Protein AF-A0A423SV17-F1 (afdb_monomer_lite)

Foldseek 3Di:
DDDDDDDDDDDDDDDDDPPPDPDPPPCPQFLPALAPPPDDDDDDDDPLAALCPVVVDDCVVVVVVVCLLFFAEKESWAQEAAQLADQQLVCLLAQLAHCVVVVPHHCWDADPVQRDIDHDPVVQVVLVPDPQKDKDALVRPDVVVVPSPDPPDDRMDIGGHPPDDDDDDPDPPHDDDDDPDDDPDDGRDDSPPSSSIHIDTDHDSFFDGNYHAYYAYSSQNNQVVCSNVSHDRDDHPHDLVRCLNGGPHSDGRDDPPPPVPPDD

pLDDT: mean 73.42, std 21.56, range [24.92, 98.12]

Structure (mmCIF, N/CA/C/O backbone):
data_AF-A0A423SV17-F1
#
_entry.id   AF-A0A423SV17-F1
#
loop_
_atom_site.group_PDB
_atom_site.id
_atom_site.type_symbol
_atom_site.label_atom_id
_atom_site.label_alt_id
_atom_site.label_comp_id
_atom_site.label_asym_id
_atom_site.label_entity_id
_atom_site.label_seq_id
_atom_site.pdbx_PDB_ins_code
_atom_site.Cartn_x
_atom_site.Cartn_y
_atom_site.Cartn_z
_atom_site.occupancy
_atom_site.B_iso_or_equiv
_atom_site.auth_seq_id
_atom_site.auth_comp_id
_atom_site.auth_asym_id
_atom_site.auth_atom_id
_atom_site.pdbx_PDB_model_num
ATOM 1 N N . MET A 1 1 ? -60.887 18.775 -64.498 1.00 35.91 1 MET A N 1
ATOM 2 C CA . MET A 1 1 ? -61.615 17.597 -63.966 1.00 35.91 1 MET A CA 1
ATOM 3 C C . MET A 1 1 ? -61.240 17.464 -62.494 1.00 35.91 1 MET A C 1
ATOM 5 O O . MET A 1 1 ? -60.061 17.379 -62.209 1.00 35.91 1 MET A O 1
ATOM 9 N N . LYS A 1 2 ? -62.112 17.915 -61.587 1.00 34.91 2 LYS A N 1
ATOM 10 C CA . LYS A 1 2 ? -63.097 17.135 -60.802 1.00 34.91 2 LYS A CA 1
ATOM 11 C C . LYS A 1 2 ? -62.485 16.323 -59.635 1.00 34.91 2 LYS A C 1
ATOM 13 O O . LYS A 1 2 ? -61.824 15.326 -59.860 1.00 34.91 2 LYS A O 1
ATOM 18 N N . HIS A 1 3 ? -62.861 16.777 -58.432 1.00 32.47 3 HIS A N 1
ATOM 19 C CA . HIS A 1 3 ? -63.142 16.065 -57.171 1.00 32.47 3 HIS A CA 1
ATOM 20 C C . HIS A 1 3 ? -62.033 15.408 -56.312 1.00 32.47 3 HIS A C 1
ATOM 22 O O . HIS A 1 3 ? -61.405 14.425 -56.679 1.00 32.47 3 HIS A O 1
ATOM 28 N N . ARG A 1 4 ? -61.923 15.943 -55.079 1.00 35.12 4 ARG A N 1
ATOM 29 C CA . ARG A 1 4 ? -61.523 15.292 -53.803 1.00 35.12 4 ARG A CA 1
ATOM 30 C C . ARG A 1 4 ? -62.667 14.339 -53.318 1.00 35.12 4 ARG A C 1
ATOM 32 O O . ARG A 1 4 ? -63.732 14.393 -53.931 1.00 35.12 4 ARG A O 1
ATOM 39 N N . PRO A 1 5 ? -62.657 13.792 -52.079 1.00 56.06 5 PRO A N 1
ATOM 40 C CA . PRO A 1 5 ? -61.810 12.770 -51.420 1.00 56.06 5 PRO A CA 1
ATOM 41 C C . PRO A 1 5 ? -62.657 11.649 -50.730 1.00 56.06 5 PRO A C 1
ATOM 43 O O . PRO A 1 5 ? -63.848 11.845 -50.537 1.00 56.06 5 PRO A O 1
ATOM 46 N N . SER A 1 6 ? -62.056 10.531 -50.280 1.00 30.62 6 SER A N 1
ATOM 47 C CA . SER A 1 6 ? -62.561 9.554 -49.256 1.00 30.62 6 SER A CA 1
ATOM 48 C C . SER A 1 6 ? -61.785 8.232 -49.428 1.00 30.62 6 SER A C 1
ATOM 50 O O . SER A 1 6 ? -61.477 7.909 -50.566 1.00 30.62 6 SER A O 1
ATOM 52 N N . ALA A 1 7 ? -61.425 7.373 -48.473 1.00 31.83 7 ALA A N 1
ATOM 53 C CA . ALA A 1 7 ? -61.672 7.153 -47.047 1.00 31.83 7 ALA A CA 1
ATOM 54 C C . ALA A 1 7 ? -60.514 6.233 -46.558 1.00 31.83 7 ALA A C 1
ATOM 56 O O . ALA A 1 7 ? -59.998 5.435 -47.334 1.00 31.83 7 ALA A O 1
ATOM 57 N N . LEU A 1 8 ? -59.930 6.451 -45.376 1.00 31.23 8 LEU A N 1
ATOM 58 C CA . LEU A 1 8 ? -60.138 5.617 -44.179 1.00 31.23 8 LEU A CA 1
ATOM 59 C C . LEU A 1 8 ? -60.158 4.093 -44.427 1.00 31.23 8 LEU A C 1
ATOM 61 O O . LEU A 1 8 ? -61.189 3.538 -44.785 1.00 31.23 8 LEU A O 1
ATOM 65 N N . LEU A 1 9 ? -59.047 3.427 -44.094 1.00 29.95 9 LEU A N 1
ATOM 66 C CA . LEU A 1 9 ? -59.060 2.129 -43.412 1.00 29.95 9 LEU A CA 1
ATOM 67 C C . LEU A 1 9 ? -57.730 1.927 -42.672 1.00 29.95 9 LEU A C 1
ATOM 69 O O . LEU A 1 9 ? -56.694 1.610 -43.249 1.00 29.95 9 LEU A O 1
ATOM 73 N N . ALA A 1 10 ? -57.788 2.188 -41.369 1.00 27.98 10 ALA A N 1
ATOM 74 C CA . ALA A 1 10 ? -56.854 1.685 -40.378 1.00 27.98 10 ALA A CA 1
ATOM 75 C C . ALA A 1 10 ? -57.360 0.322 -39.877 1.00 27.98 10 ALA A C 1
ATOM 77 O O . ALA A 1 10 ? -58.572 0.161 -39.744 1.00 27.98 10 ALA A O 1
ATOM 78 N N . LEU A 1 11 ? -56.423 -0.595 -39.594 1.00 28.36 11 LEU A N 1
ATOM 79 C CA . LEU A 1 11 ? -56.417 -1.719 -38.626 1.00 28.36 11 LEU A CA 1
ATOM 80 C C . LEU A 1 11 ? -55.569 -2.867 -39.219 1.00 28.36 11 LEU A C 1
ATOM 82 O O . LEU A 1 11 ? -55.919 -3.415 -40.254 1.00 28.36 11 LEU A O 1
ATOM 86 N N . VAL A 1 12 ? -54.324 -3.066 -38.769 1.00 27.94 12 VAL A N 1
ATOM 87 C CA . VAL A 1 12 ? -53.849 -3.814 -37.574 1.00 27.94 12 VAL A CA 1
ATOM 88 C C . VAL A 1 12 ? -53.444 -5.254 -37.917 1.00 27.94 12 VAL A C 1
ATOM 90 O O . VAL A 1 12 ? -54.297 -6.075 -38.222 1.00 27.94 12 VAL A O 1
ATOM 93 N N . TRP A 1 13 ? -52.140 -5.538 -37.786 1.00 24.92 13 TRP A N 1
ATOM 94 C CA . TRP A 1 13 ? -51.539 -6.698 -37.092 1.00 24.92 13 TRP A CA 1
ATOM 95 C C . TRP A 1 13 ? -50.005 -6.499 -37.074 1.00 24.92 13 TRP A C 1
ATOM 97 O O . TRP A 1 13 ? -49.379 -6.417 -38.122 1.00 24.92 13 TRP A O 1
ATOM 107 N N . ALA A 1 14 ? -49.428 -6.056 -35.951 1.00 30.05 14 ALA A N 1
ATOM 108 C CA . ALA A 1 14 ? -48.850 -6.873 -34.872 1.00 30.05 14 ALA A CA 1
ATOM 109 C C . ALA A 1 14 ? -47.428 -7.381 -35.199 1.00 30.05 14 ALA A C 1
ATOM 111 O O . ALA A 1 14 ? -47.249 -8.259 -36.034 1.00 30.05 14 ALA A O 1
ATOM 112 N N . GLY A 1 15 ? -46.417 -6.830 -34.514 1.00 27.33 15 GLY A N 1
ATOM 113 C CA . GLY A 1 15 ? -45.021 -7.247 -34.677 1.00 27.33 15 GLY A CA 1
ATOM 114 C C . GLY A 1 15 ? -44.020 -6.447 -33.842 1.00 27.33 15 GLY A C 1
ATOM 115 O O . GLY A 1 15 ? -43.229 -5.698 -34.392 1.00 27.33 15 GLY A O 1
ATOM 116 N N . MET A 1 16 ? -44.082 -6.637 -32.522 1.00 28.34 16 MET A N 1
ATOM 117 C CA . MET A 1 16 ? -43.025 -6.393 -31.524 1.00 28.34 16 MET A CA 1
ATOM 118 C C . MET A 1 16 ? -42.516 -4.962 -31.292 1.00 28.34 16 MET A C 1
ATOM 120 O O . MET A 1 16 ? -41.629 -4.427 -31.949 1.00 28.34 16 MET A O 1
ATOM 124 N N . TRP A 1 17 ? -43.038 -4.414 -30.198 1.00 29.52 17 TRP A N 1
ATOM 125 C CA . TRP A 1 17 ? -42.454 -3.342 -29.412 1.00 29.52 17 TRP A CA 1
ATOM 126 C C . TRP A 1 17 ? -41.165 -3.791 -28.717 1.00 29.52 17 TRP A C 1
ATOM 128 O O . TRP A 1 17 ? -41.124 -4.842 -28.082 1.00 29.52 17 TRP A O 1
ATOM 138 N N . GLY A 1 18 ? -40.170 -2.912 -28.742 1.00 28.16 18 GLY A N 1
ATOM 139 C CA . GLY A 1 18 ? -39.083 -2.842 -27.773 1.00 28.16 18 GLY A CA 1
ATOM 140 C C . GLY A 1 18 ? -38.941 -1.399 -27.302 1.00 28.16 18 GLY A C 1
ATOM 141 O O . GLY A 1 18 ? -37.922 -0.761 -27.535 1.00 28.16 18 GLY A O 1
ATOM 142 N N . LEU A 1 19 ? -40.010 -0.855 -26.716 1.00 33.91 19 LEU A N 1
ATOM 143 C CA . LEU A 1 19 ? -39.961 0.382 -25.944 1.00 33.91 19 LEU A CA 1
ATOM 144 C C . LEU A 1 19 ? -39.047 0.127 -24.743 1.00 33.91 19 LEU A C 1
ATOM 146 O O . LEU A 1 19 ? -39.417 -0.596 -23.818 1.00 33.91 19 LEU A O 1
ATOM 150 N N . VAL A 1 20 ? -37.847 0.704 -24.769 1.00 33.53 20 VAL A N 1
ATOM 151 C CA . VAL A 1 20 ? -36.994 0.787 -23.584 1.00 33.53 20 VAL A CA 1
ATOM 152 C C . VAL A 1 20 ? -37.658 1.788 -22.648 1.00 33.53 20 VAL A C 1
ATOM 154 O O . VAL A 1 20 ? -37.414 2.991 -22.698 1.00 33.53 20 VAL A O 1
ATOM 157 N N . PHE A 1 21 ? -38.547 1.282 -21.798 1.00 34.38 21 PHE A N 1
ATOM 158 C CA . PHE A 1 21 ? -38.818 1.936 -20.535 1.00 34.38 21 PHE A CA 1
ATOM 159 C C . PHE A 1 21 ? -37.488 1.959 -19.786 1.00 34.38 21 PHE A C 1
ATOM 161 O O . PHE A 1 21 ? -37.005 0.923 -19.332 1.00 34.38 21 PHE A O 1
ATOM 168 N N . ALA A 1 22 ? -36.889 3.140 -19.650 1.00 35.78 22 ALA A N 1
ATOM 169 C CA . ALA A 1 22 ? -35.999 3.396 -18.534 1.00 35.78 22 ALA A CA 1
ATOM 170 C C . ALA A 1 22 ? -36.869 3.333 -17.274 1.00 35.78 22 ALA A C 1
ATOM 172 O O . ALA A 1 22 ? -37.334 4.345 -16.755 1.00 35.78 22 ALA A O 1
ATOM 173 N N . THR A 1 23 ? -37.159 2.117 -16.812 1.00 30.33 23 THR A N 1
ATOM 174 C CA . THR A 1 23 ? -37.535 1.922 -15.422 1.00 30.33 23 THR A CA 1
ATOM 175 C C . THR A 1 23 ? -36.412 2.540 -14.599 1.00 30.33 23 THR A C 1
ATOM 177 O O . THR A 1 23 ? -35.242 2.317 -14.937 1.00 30.33 23 THR A O 1
ATOM 180 N N . PRO A 1 24 ? -36.708 3.280 -13.518 1.00 33.59 24 PRO A N 1
ATOM 181 C CA . PRO A 1 24 ? -35.694 3.446 -12.502 1.00 33.59 24 PRO A CA 1
ATOM 182 C C . PRO A 1 24 ? -35.285 2.021 -12.158 1.00 33.59 24 PRO A C 1
ATOM 184 O O . PRO A 1 24 ? -36.127 1.217 -11.749 1.00 33.59 24 PRO A O 1
ATOM 187 N N . VAL A 1 25 ? -34.025 1.670 -12.404 1.00 39.19 25 VAL A N 1
ATOM 188 C CA . VAL A 1 25 ? -33.460 0.521 -11.723 1.00 39.19 25 VAL A CA 1
ATOM 189 C C . VAL A 1 25 ? -33.573 0.923 -10.264 1.00 39.19 25 VAL A C 1
ATOM 191 O O . VAL A 1 25 ? -32.793 1.729 -9.757 1.00 39.19 25 VAL A O 1
ATOM 194 N N . ASN A 1 26 ? -34.626 0.438 -9.609 1.00 34.91 26 ASN A N 1
ATOM 195 C CA . ASN A 1 26 ? -34.601 0.235 -8.185 1.00 34.91 26 ASN A CA 1
ATOM 196 C C . ASN A 1 26 ? -33.360 -0.626 -7.985 1.00 34.91 26 ASN A C 1
ATOM 198 O O . ASN A 1 26 ? -33.405 -1.840 -8.167 1.00 34.91 26 ASN A O 1
ATOM 202 N N . ASN A 1 27 ? -32.236 0.021 -7.674 1.00 39.53 27 ASN A N 1
ATOM 203 C CA . ASN A 1 27 ? -31.063 -0.608 -7.095 1.00 39.53 27 ASN A CA 1
ATOM 204 C C . ASN A 1 27 ? -31.477 -1.078 -5.693 1.00 39.53 27 ASN A C 1
ATOM 206 O O . ASN A 1 27 ? -31.063 -0.537 -4.674 1.00 39.53 27 ASN A O 1
ATOM 210 N N . ALA A 1 28 ? -32.373 -2.061 -5.677 1.00 35.66 28 ALA A N 1
ATOM 211 C CA . ALA A 1 28 ? -32.710 -2.925 -4.568 1.00 35.66 28 ALA A CA 1
ATOM 212 C C . ALA A 1 28 ? -31.806 -4.172 -4.584 1.00 35.66 28 ALA A C 1
ATOM 214 O O . ALA A 1 28 ? -32.022 -5.104 -3.817 1.00 35.66 28 ALA A O 1
ATOM 215 N N . HIS A 1 29 ? -30.749 -4.176 -5.406 1.00 43.88 29 HIS A N 1
ATOM 216 C CA . HIS A 1 29 ? -29.586 -5.022 -5.182 1.00 43.88 29 HIS A CA 1
ATOM 217 C C . HIS A 1 29 ? -28.789 -4.452 -4.002 1.00 43.88 29 HIS A C 1
ATOM 219 O O . HIS A 1 29 ? -27.879 -3.645 -4.159 1.00 43.88 29 HIS A O 1
ATOM 225 N N . GLY A 1 30 ? -29.239 -4.817 -2.800 1.00 42.84 30 GLY A N 1
ATOM 226 C CA . GLY A 1 30 ? -28.387 -5.046 -1.636 1.00 42.84 30 GLY A CA 1
ATOM 227 C C . GLY A 1 30 ? -27.386 -3.956 -1.265 1.00 42.84 30 GLY A C 1
ATOM 228 O O . GLY A 1 30 ? -26.228 -4.269 -1.010 1.00 42.84 30 GLY A O 1
ATOM 229 N N . ARG A 1 31 ? -27.801 -2.690 -1.131 1.00 45.69 31 ARG A N 1
ATOM 230 C CA . ARG A 1 31 ? -27.046 -1.785 -0.252 1.00 45.69 31 ARG A CA 1
ATOM 231 C C . ARG A 1 31 ? -27.251 -2.265 1.179 1.00 45.69 31 ARG A C 1
ATOM 233 O O . ARG A 1 31 ? -28.243 -1.908 1.805 1.00 45.69 31 ARG A O 1
ATOM 240 N N . ASN A 1 32 ? -26.313 -3.052 1.688 1.00 49.81 32 ASN A N 1
ATOM 241 C CA . ASN A 1 32 ? -26.125 -3.197 3.123 1.00 49.81 32 ASN A CA 1
ATOM 242 C C . ASN A 1 32 ? -24.964 -2.271 3.510 1.00 49.81 32 ASN A C 1
ATOM 244 O O . ASN A 1 32 ? -23.808 -2.695 3.462 1.00 49.81 32 ASN A O 1
ATOM 248 N N . PRO A 1 33 ? -25.205 -0.966 3.735 1.00 55.69 33 PRO A N 1
ATOM 249 C CA . PRO A 1 33 ? -24.111 -0.055 3.997 1.00 55.69 33 PRO A CA 1
ATOM 250 C C . PRO A 1 33 ? -23.546 -0.361 5.388 1.00 55.69 33 PRO A C 1
ATOM 252 O O . PRO A 1 33 ? -24.193 -0.106 6.400 1.00 55.69 33 PRO A O 1
ATOM 255 N N . ALA A 1 34 ? -22.315 -0.874 5.436 1.00 62.12 34 ALA A N 1
ATOM 256 C CA . ALA A 1 34 ? -21.574 -1.067 6.684 1.00 62.12 34 ALA A CA 1
ATOM 257 C C . ALA A 1 34 ? -21.309 0.261 7.424 1.00 62.12 34 ALA A C 1
ATOM 259 O O . ALA A 1 34 ? -20.974 0.271 8.608 1.00 62.12 34 ALA A O 1
ATOM 260 N N . SER A 1 35 ? -21.463 1.394 6.725 1.00 63.34 35 SER A N 1
ATOM 261 C CA . SER A 1 35 ? -21.284 2.746 7.254 1.00 63.34 35 SER A CA 1
ATOM 262 C C . SER A 1 35 ? -22.527 3.621 7.023 1.00 63.34 35 SER A C 1
ATOM 264 O O . SER A 1 35 ? -23.161 3.509 5.976 1.00 63.34 35 SER A O 1
ATOM 266 N N . PRO A 1 36 ? -22.864 4.555 7.933 1.00 69.44 36 PRO A N 1
ATOM 267 C CA . PRO A 1 36 ? -23.984 5.481 7.752 1.00 69.44 36 PRO A CA 1
ATOM 268 C C . PRO A 1 36 ? -23.903 6.287 6.439 1.00 69.44 36 PRO A C 1
ATOM 270 O O . PRO A 1 36 ? -22.793 6.646 6.023 1.00 69.44 36 PRO A O 1
ATOM 273 N N . PRO A 1 37 ? -25.045 6.646 5.814 1.00 65.12 37 PRO A N 1
ATOM 274 C CA . PRO A 1 37 ? -25.073 7.494 4.623 1.00 65.12 37 PRO A CA 1
ATOM 275 C C . PRO A 1 37 ? -24.267 8.788 4.812 1.00 65.12 37 PRO A C 1
ATOM 277 O O . PRO A 1 37 ? -24.418 9.480 5.815 1.00 65.12 37 PRO A O 1
ATOM 280 N N . GLY A 1 38 ? -23.402 9.112 3.847 1.00 69.12 38 GLY A N 1
ATOM 281 C CA . GLY A 1 38 ? -22.530 10.294 3.898 1.00 69.12 38 GLY A CA 1
ATOM 282 C C . GLY A 1 38 ? -21.168 10.079 4.572 1.00 69.12 38 GLY A C 1
ATOM 283 O O . GLY A 1 38 ? -20.350 11.000 4.581 1.00 69.12 38 GLY A O 1
ATOM 284 N N . SER A 1 39 ? -20.886 8.877 5.088 1.00 78.62 39 SER A N 1
ATOM 285 C CA . SER A 1 39 ? -19.548 8.516 5.573 1.00 78.62 39 SER A CA 1
ATOM 286 C C . SER A 1 39 ? -18.524 8.564 4.433 1.00 78.62 39 SER A C 1
ATOM 288 O O . SER A 1 39 ? -18.766 8.038 3.348 1.00 78.62 39 SER A O 1
ATOM 290 N N . LYS A 1 40 ? -17.369 9.192 4.678 1.00 88.19 40 LYS A N 1
ATOM 291 C CA . LYS A 1 40 ? -16.242 9.243 3.734 1.00 88.19 40 LYS A CA 1
ATOM 292 C C . LYS A 1 40 ? -15.158 8.260 4.163 1.00 88.19 40 LYS A C 1
ATOM 294 O O . LYS A 1 40 ? -14.886 8.131 5.355 1.00 88.19 40 LYS A O 1
ATOM 299 N N . LEU A 1 41 ? -14.514 7.621 3.191 1.00 90.19 41 LEU A N 1
ATOM 300 C CA . LEU A 1 41 ? -13.334 6.793 3.413 1.00 90.19 41 LEU A CA 1
ATOM 301 C C . LEU A 1 41 ? -12.069 7.617 3.150 1.00 90.19 41 LEU A C 1
ATOM 303 O O . LEU A 1 41 ? -11.939 8.225 2.090 1.00 90.19 41 LEU A O 1
ATOM 307 N N . LEU A 1 42 ? -11.141 7.613 4.107 1.00 93.12 42 LEU A N 1
ATOM 308 C CA . LEU A 1 42 ? -9.770 8.081 3.918 1.00 93.12 42 LEU A CA 1
ATOM 309 C C . LEU A 1 42 ? -8.850 6.861 3.949 1.00 93.12 42 LEU A C 1
ATOM 311 O O . LEU A 1 42 ? -8.775 6.174 4.965 1.00 93.12 42 LEU A O 1
ATOM 315 N N . TYR A 1 43 ? -8.164 6.610 2.839 1.00 91.62 43 TYR A N 1
ATOM 316 C CA . TYR A 1 43 ? -7.181 5.543 2.712 1.00 91.62 43 TYR A CA 1
ATOM 317 C C . TYR A 1 43 ? -5.776 6.150 2.750 1.00 91.62 43 TYR A C 1
ATOM 319 O O . TYR A 1 43 ? -5.462 7.022 1.942 1.00 91.62 43 TYR A O 1
ATOM 327 N N . ILE A 1 44 ? -4.956 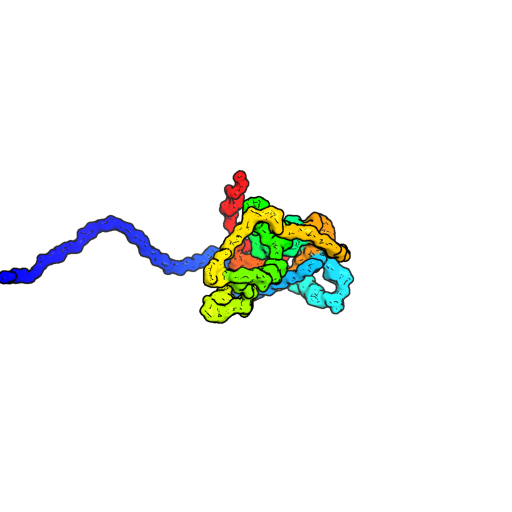5.730 3.717 1.00 92.00 44 ILE A N 1
ATOM 328 C CA . ILE A 1 44 ? -3.577 6.201 3.895 1.00 92.00 44 ILE A CA 1
ATOM 329 C C . ILE A 1 44 ? -2.652 5.010 3.674 1.00 92.00 44 ILE A C 1
ATOM 331 O O . ILE A 1 44 ? -2.724 4.029 4.410 1.00 92.00 44 ILE A O 1
ATOM 335 N N . MET A 1 45 ? -1.775 5.121 2.682 1.00 91.00 45 MET A N 1
ATOM 336 C CA . MET A 1 45 ? -0.753 4.127 2.377 1.00 91.00 45 MET A CA 1
ATOM 337 C C . MET A 1 45 ? 0.608 4.665 2.817 1.00 91.00 45 MET A C 1
ATOM 339 O O . MET A 1 45 ? 0.999 5.758 2.412 1.00 91.00 45 MET A O 1
ATOM 343 N N . LEU A 1 46 ? 1.309 3.912 3.665 1.00 92.06 46 LEU A N 1
ATOM 344 C CA . LEU A 1 46 ? 2.652 4.244 4.141 1.00 92.06 46 LEU A CA 1
ATOM 345 C C . LEU A 1 46 ? 3.631 3.224 3.559 1.00 92.06 46 LEU A C 1
ATOM 347 O O . LEU A 1 46 ? 3.641 2.072 3.991 1.00 92.06 46 LEU A O 1
ATOM 351 N N . ASP A 1 47 ? 4.408 3.634 2.558 1.00 91.06 47 ASP A N 1
ATOM 352 C CA . ASP A 1 47 ? 5.340 2.731 1.880 1.00 91.06 47 ASP A CA 1
ATOM 353 C C . ASP A 1 47 ? 6.501 2.319 2.801 1.00 91.06 47 ASP A C 1
ATOM 355 O O . ASP A 1 47 ? 7.005 3.128 3.582 1.00 91.06 47 ASP A O 1
ATOM 359 N N . GLY A 1 48 ? 6.899 1.048 2.732 1.00 89.75 48 GLY A N 1
ATOM 360 C CA . GLY A 1 48 ? 7.990 0.484 3.534 1.00 89.75 48 GLY A CA 1
ATOM 361 C C . GLY A 1 48 ? 7.758 0.451 5.054 1.00 89.75 48 GLY A C 1
ATOM 362 O O . GLY A 1 48 ? 8.710 0.254 5.809 1.00 89.75 48 GLY A O 1
ATOM 363 N N . PHE A 1 49 ? 6.526 0.649 5.538 1.00 93.88 49 PHE A N 1
ATOM 364 C CA . PHE A 1 49 ? 6.242 0.644 6.977 1.00 93.88 49 PHE A CA 1
ATOM 365 C C . PHE A 1 49 ? 6.089 -0.790 7.513 1.00 93.88 49 PHE A C 1
ATOM 367 O O . PHE A 1 49 ? 5.016 -1.397 7.420 1.00 93.88 49 PHE A O 1
ATOM 374 N N . ARG A 1 50 ? 7.166 -1.323 8.101 1.00 95.25 50 ARG A N 1
ATOM 375 C CA . ARG A 1 50 ? 7.219 -2.681 8.661 1.00 95.25 50 ARG A CA 1
ATOM 376 C C . ARG A 1 50 ? 6.272 -2.852 9.851 1.00 95.25 50 ARG A C 1
ATOM 378 O O . ARG A 1 50 ? 6.065 -1.931 10.643 1.00 95.25 50 ARG A O 1
ATOM 385 N N . TRP A 1 51 ? 5.707 -4.048 9.982 1.00 95.50 51 TRP A N 1
ATOM 386 C CA . TRP A 1 51 ? 4.650 -4.372 10.944 1.00 95.50 51 TRP A CA 1
ATOM 387 C C . TRP A 1 51 ? 4.949 -4.016 12.412 1.00 95.50 51 TRP A C 1
ATOM 389 O O . TRP A 1 51 ? 4.024 -3.638 13.131 1.00 95.50 51 TRP A O 1
ATOM 399 N N . ASP A 1 52 ? 6.205 -4.125 12.853 1.00 94.56 52 ASP A N 1
ATOM 400 C CA . ASP A 1 52 ? 6.649 -3.944 14.243 1.00 94.56 52 ASP A CA 1
ATOM 401 C C . ASP A 1 52 ? 7.136 -2.523 14.548 1.00 94.56 52 ASP A C 1
ATOM 403 O O . ASP A 1 52 ? 7.326 -2.178 15.712 1.00 94.56 52 ASP A O 1
ATOM 407 N N . TYR A 1 53 ? 7.301 -1.659 13.542 1.00 93.88 53 TYR A N 1
ATOM 408 C CA . TYR A 1 53 ? 7.769 -0.287 13.755 1.00 93.88 53 TYR A CA 1
ATOM 409 C C . TYR A 1 53 ? 6.861 0.498 14.703 1.00 93.88 53 TYR A C 1
ATOM 411 O O . TYR A 1 53 ? 7.340 1.376 15.411 1.00 93.88 53 TYR A O 1
ATOM 419 N N . VAL A 1 54 ? 5.566 0.173 14.768 1.00 91.12 54 VAL A N 1
ATOM 420 C CA . VAL A 1 54 ? 4.655 0.781 15.750 1.00 91.12 54 VAL A CA 1
ATOM 421 C C . VAL A 1 54 ? 4.992 0.350 17.180 1.00 91.12 54 VAL A C 1
ATOM 423 O O . VAL A 1 54 ? 4.901 1.165 18.092 1.00 91.12 54 VAL A O 1
ATOM 426 N N . ASP A 1 55 ? 5.400 -0.903 17.372 1.00 90.69 55 ASP A N 1
ATOM 427 C CA . ASP A 1 55 ? 5.643 -1.502 18.689 1.00 90.69 55 ASP A CA 1
ATOM 428 C C . ASP A 1 55 ? 7.049 -1.189 19.220 1.00 90.69 55 ASP A C 1
ATOM 430 O O . ASP A 1 55 ? 7.276 -1.165 20.428 1.00 90.69 55 ASP A O 1
ATOM 434 N N . LEU A 1 56 ? 7.990 -0.900 18.317 1.00 91.50 56 LEU A N 1
ATOM 435 C CA . LEU A 1 56 ? 9.349 -0.469 18.652 1.00 91.50 56 LEU A CA 1
ATOM 436 C C . LEU A 1 56 ? 9.426 0.995 19.110 1.00 91.50 56 LEU A C 1
ATOM 438 O O . LEU A 1 56 ? 10.459 1.427 19.620 1.00 91.50 56 LEU A O 1
ATOM 442 N N . GLN A 1 57 ? 8.361 1.775 18.914 1.00 89.69 57 GLN A N 1
ATOM 443 C CA . GLN A 1 57 ? 8.326 3.198 19.238 1.00 89.69 57 GLN A CA 1
ATOM 444 C C . GLN A 1 57 ? 7.434 3.462 20.449 1.00 89.69 57 GLN A C 1
ATOM 446 O O . GLN A 1 57 ? 6.392 2.840 20.642 1.00 89.69 57 GLN A O 1
ATOM 451 N N . SER A 1 58 ? 7.817 4.437 21.276 1.00 86.12 58 SER A N 1
ATOM 452 C CA . SER A 1 58 ? 6.965 4.845 22.395 1.00 86.12 58 SER A CA 1
ATOM 453 C C . SER A 1 58 ? 5.680 5.523 21.901 1.00 86.12 58 SER A C 1
ATOM 455 O O . SER A 1 58 ? 5.659 6.181 20.856 1.00 86.12 58 SER A O 1
ATOM 457 N N . ALA A 1 59 ? 4.616 5.460 22.707 1.00 84.69 59 ALA A N 1
ATOM 458 C CA . ALA A 1 59 ? 3.355 6.148 22.415 1.00 84.69 59 ALA A CA 1
ATOM 459 C C . ALA A 1 59 ? 3.516 7.675 22.253 1.00 84.69 59 ALA A C 1
ATOM 461 O O . ALA A 1 59 ? 2.703 8.311 21.585 1.00 84.69 59 ALA A O 1
ATOM 462 N N . ALA A 1 60 ? 4.568 8.262 22.835 1.00 87.69 60 ALA A N 1
ATOM 463 C CA . ALA A 1 60 ? 4.900 9.674 22.662 1.00 87.69 60 ALA A CA 1
ATOM 464 C C . ALA A 1 60 ? 5.438 9.990 21.254 1.00 87.69 60 ALA A C 1
ATOM 466 O O . ALA A 1 60 ? 5.204 11.086 20.753 1.00 87.69 60 ALA A O 1
ATOM 467 N N . VAL A 1 61 ? 6.122 9.037 20.609 1.00 91.19 61 VAL A N 1
ATOM 468 C CA . VAL A 1 61 ? 6.672 9.186 19.250 1.00 91.19 61 VAL A CA 1
ATOM 469 C C . VAL A 1 61 ? 5.588 8.956 18.196 1.00 91.19 61 VAL A C 1
ATOM 471 O O . VAL A 1 61 ? 5.498 9.713 17.233 1.00 91.19 61 VAL A O 1
ATOM 474 N N . LEU A 1 62 ? 4.726 7.951 18.397 1.00 90.38 62 LEU A N 1
ATOM 475 C CA . LEU A 1 62 ? 3.642 7.593 17.471 1.00 90.38 62 LEU A CA 1
ATOM 476 C C . LEU A 1 62 ? 2.240 7.704 18.119 1.00 90.38 62 LEU A C 1
ATOM 478 O O . LEU A 1 62 ? 1.486 6.721 18.180 1.00 90.38 62 LEU A O 1
ATOM 482 N N . PRO A 1 63 ? 1.820 8.902 18.574 1.00 89.44 63 PRO A N 1
ATOM 483 C CA . PRO A 1 63 ? 0.551 9.073 19.288 1.00 89.44 63 PRO A CA 1
ATOM 484 C C . PRO A 1 63 ? -0.674 8.785 18.406 1.00 89.44 63 PRO A C 1
ATOM 486 O O . PRO A 1 63 ? -1.703 8.313 18.895 1.00 89.44 63 PRO A O 1
ATOM 489 N N . GLY A 1 64 ? -0.566 9.010 17.090 1.00 89.69 64 GLY A N 1
ATOM 490 C CA . GLY A 1 64 ? -1.625 8.697 16.127 1.00 89.69 64 GLY A CA 1
ATOM 491 C C . GLY A 1 64 ? -1.940 7.200 16.065 1.00 89.69 64 GLY A C 1
ATOM 492 O O . GLY A 1 64 ? -3.103 6.816 16.184 1.00 89.69 64 GLY A O 1
ATOM 493 N N . PHE A 1 65 ? -0.915 6.351 15.963 1.00 91.06 65 PHE A N 1
ATOM 494 C CA . PHE A 1 65 ? -1.084 4.894 15.937 1.00 91.06 65 PHE A CA 1
ATOM 495 C C . PHE A 1 65 ? -1.658 4.359 17.249 1.00 91.06 65 PHE A C 1
ATOM 497 O O . PHE A 1 65 ? -2.566 3.531 17.225 1.00 91.06 65 PHE A O 1
ATOM 504 N N . THR A 1 66 ? -1.228 4.912 18.387 1.00 87.75 66 THR A N 1
ATOM 505 C CA . THR A 1 66 ? -1.818 4.598 19.702 1.00 87.75 66 THR A CA 1
ATOM 506 C C . THR A 1 66 ? -3.328 4.865 19.715 1.00 87.75 66 THR A C 1
ATOM 508 O O . THR A 1 66 ? -4.115 4.066 20.226 1.00 87.75 66 THR A O 1
ATOM 511 N N . LYS A 1 67 ? -3.764 5.970 19.099 1.00 88.94 67 LYS A N 1
ATOM 512 C CA . LYS A 1 67 ? -5.188 6.296 18.971 1.00 88.94 67 LYS A CA 1
ATOM 513 C C . LYS A 1 67 ? -5.929 5.322 18.051 1.00 88.94 67 LYS A C 1
ATOM 515 O O . LYS A 1 67 ? -7.037 4.915 18.391 1.00 88.94 67 LYS A O 1
ATOM 520 N N . PHE A 1 68 ? -5.338 4.929 16.920 1.00 89.50 68 PHE A N 1
ATOM 521 C CA . PHE A 1 68 ? -5.921 3.919 16.025 1.00 89.50 68 PHE A CA 1
ATOM 522 C C . PHE A 1 68 ? -6.085 2.563 16.714 1.00 89.50 68 PHE A C 1
ATOM 524 O O . PHE A 1 68 ? -7.149 1.964 16.597 1.00 89.50 68 PHE A O 1
ATOM 531 N N . LEU A 1 69 ? -5.091 2.126 17.492 1.00 86.12 69 LEU A N 1
ATOM 532 C CA . LEU A 1 69 ? -5.170 0.902 18.292 1.00 86.12 69 LEU A CA 1
ATOM 533 C C . LEU A 1 69 ? -6.330 0.940 19.286 1.00 86.12 69 LEU A C 1
ATOM 535 O O . LEU A 1 69 ? -7.083 -0.020 19.394 1.00 86.12 69 LEU A O 1
ATOM 539 N N . LYS A 1 70 ? -6.493 2.056 20.005 1.00 91.56 70 LYS A N 1
ATOM 540 C CA . LYS A 1 70 ? -7.533 2.192 21.033 1.00 91.56 70 LYS A CA 1
ATOM 541 C C . LYS A 1 70 ? -8.939 2.328 20.447 1.00 91.56 70 LYS A C 1
ATOM 543 O O . LYS A 1 70 ? -9.902 1.825 21.017 1.00 91.56 70 LYS A O 1
ATOM 548 N N . GLU A 1 71 ? -9.076 3.063 19.348 1.00 95.19 71 GLU A N 1
ATOM 549 C CA . GLU A 1 71 ? -10.376 3.478 18.807 1.00 95.19 71 GLU A CA 1
ATOM 550 C C . GLU A 1 71 ? -10.794 2.709 17.548 1.00 95.19 71 GLU A C 1
ATOM 552 O O . GLU A 1 71 ? -11.845 3.013 16.985 1.00 95.19 71 GLU A O 1
ATOM 557 N N . GLY A 1 72 ? -9.993 1.743 17.105 1.00 95.75 72 GLY A N 1
ATOM 558 C CA . GLY A 1 72 ? -10.216 0.975 15.887 1.00 95.75 72 GLY A CA 1
ATOM 559 C C . GLY A 1 72 ? -9.655 -0.441 15.978 1.00 95.75 72 GLY A C 1
ATOM 560 O O . GLY A 1 72 ? -9.588 -1.030 17.059 1.00 95.75 72 GLY A O 1
ATOM 561 N N . VAL A 1 73 ? -9.255 -0.973 14.829 1.00 96.25 73 VAL A N 1
ATOM 562 C CA . VAL A 1 73 ? -8.672 -2.303 14.673 1.00 96.25 73 VAL A CA 1
ATOM 563 C C . VAL A 1 73 ? -7.284 -2.229 14.050 1.00 96.25 73 VAL A C 1
ATOM 565 O O . VAL A 1 73 ? -6.997 -1.346 13.238 1.00 96.25 73 VAL A O 1
ATOM 568 N N . ARG A 1 74 ? -6.435 -3.192 14.406 1.00 96.44 74 ARG A N 1
ATOM 569 C CA . ARG A 1 74 ? -5.138 -3.455 13.772 1.00 96.44 74 ARG A CA 1
ATOM 570 C C . ARG A 1 74 ? -5.052 -4.933 13.413 1.00 96.44 74 ARG A C 1
ATOM 572 O O . ARG A 1 74 ? -5.399 -5.762 14.245 1.00 96.44 74 ARG A O 1
ATOM 579 N N . ALA A 1 75 ? -4.538 -5.278 12.238 1.00 97.62 75 ALA A N 1
ATOM 580 C CA . ALA A 1 75 ? -4.079 -6.649 11.997 1.00 97.62 75 ALA A CA 1
ATOM 581 C C . ALA A 1 75 ? -2.682 -6.837 12.592 1.00 97.62 75 ALA A C 1
ATOM 583 O O . ALA A 1 75 ? -1.867 -5.914 12.502 1.00 97.62 75 ALA A O 1
ATOM 584 N N . ARG A 1 76 ? -2.382 -8.012 13.172 1.00 96.88 76 ARG A N 1
ATOM 585 C CA . ARG A 1 76 ? -1.035 -8.312 13.708 1.00 96.88 76 ARG A CA 1
ATOM 586 C C . ARG A 1 76 ? 0.061 -7.926 12.709 1.00 96.88 76 ARG A C 1
ATOM 588 O O . ARG A 1 76 ? 1.023 -7.264 13.088 1.00 96.88 76 ARG A O 1
ATOM 595 N N . TRP A 1 77 ? -0.163 -8.250 11.438 1.00 97.50 77 TRP A N 1
ATOM 596 C CA . TRP A 1 77 ? 0.568 -7.733 10.288 1.00 97.50 77 TRP A CA 1
ATOM 597 C C . TRP A 1 77 ? -0.214 -7.991 8.995 1.00 97.50 77 TRP A C 1
ATOM 599 O O . TRP A 1 77 ? -1.190 -8.746 8.988 1.00 97.50 77 TRP A O 1
ATOM 609 N N . THR A 1 78 ? 0.223 -7.383 7.895 1.00 97.12 78 THR A N 1
ATOM 610 C CA . THR A 1 78 ? -0.208 -7.758 6.546 1.00 97.12 78 THR A CA 1
ATOM 611 C C . THR A 1 78 ? 0.815 -8.672 5.890 1.00 97.12 78 THR A C 1
ATOM 613 O O . THR A 1 78 ? 2.026 -8.495 6.034 1.00 97.12 78 THR A O 1
ATOM 616 N N . HIS A 1 79 ? 0.320 -9.658 5.156 1.00 96.19 79 HIS A N 1
ATOM 617 C CA . HIS A 1 79 ? 1.110 -10.534 4.314 1.00 96.19 79 HIS A CA 1
ATOM 618 C C . HIS A 1 79 ? 1.153 -9.930 2.899 1.00 96.19 79 HIS A C 1
ATOM 620 O O . HIS A 1 79 ? 0.093 -9.826 2.265 1.00 96.19 79 HIS A O 1
ATOM 626 N N . PRO A 1 80 ? 2.321 -9.463 2.414 1.00 90.50 80 PRO A N 1
ATOM 627 C CA . PRO A 1 80 ? 2.437 -8.924 1.062 1.00 90.50 80 PRO A CA 1
ATOM 628 C C . PRO A 1 80 ? 2.328 -10.051 0.030 1.00 90.50 80 PRO A C 1
ATOM 630 O O . PRO A 1 80 ? 2.404 -11.226 0.374 1.00 90.50 80 PRO A O 1
ATOM 633 N N . LEU A 1 81 ? 2.174 -9.710 -1.246 1.00 87.50 81 LEU A N 1
ATOM 634 C CA . LEU A 1 81 ? 2.413 -10.688 -2.308 1.00 87.50 81 LEU A CA 1
ATOM 635 C C . LEU A 1 81 ? 3.911 -10.810 -2.615 1.00 87.50 81 LEU A C 1
ATOM 637 O O . LEU A 1 81 ? 4.712 -9.976 -2.188 1.00 87.50 81 LEU A O 1
ATOM 641 N N . PHE A 1 82 ? 4.274 -11.832 -3.391 1.00 76.31 82 PHE A N 1
ATOM 642 C CA . PHE A 1 82 ? 5.590 -11.917 -4.014 1.00 76.31 82 PHE A CA 1
ATOM 643 C C . PHE A 1 82 ? 5.559 -11.317 -5.435 1.00 76.31 82 PHE A C 1
ATOM 645 O O . PHE A 1 82 ? 4.632 -11.614 -6.190 1.00 76.31 82 PHE A O 1
ATOM 652 N N . PRO A 1 83 ? 6.569 -10.520 -5.825 1.00 74.50 83 PRO A N 1
ATOM 653 C CA . PRO A 1 83 ? 7.603 -9.960 -4.959 1.00 74.50 83 PRO A CA 1
ATOM 654 C C . PRO A 1 83 ? 7.015 -8.865 -4.057 1.00 74.50 83 PRO A C 1
ATOM 656 O O . PRO A 1 83 ? 6.101 -8.146 -4.463 1.00 74.50 83 PRO A O 1
ATOM 659 N N . SER A 1 84 ? 7.562 -8.704 -2.849 1.00 82.25 84 SER A N 1
ATOM 660 C CA . SER A 1 84 ? 7.142 -7.678 -1.874 1.00 82.25 84 SER A CA 1
ATOM 661 C C . SER A 1 84 ? 7.628 -6.271 -2.270 1.00 82.25 84 SER A C 1
ATOM 663 O O . SER A 1 84 ? 8.311 -5.564 -1.531 1.00 82.25 84 SER A O 1
ATOM 665 N N . LEU A 1 85 ? 7.318 -5.879 -3.505 1.00 81.19 85 LEU A N 1
ATOM 666 C CA . LEU A 1 85 ? 7.675 -4.618 -4.140 1.00 81.19 85 LEU A CA 1
ATOM 667 C C . LEU A 1 85 ? 6.480 -3.664 -4.168 1.00 81.19 85 LEU A C 1
ATOM 669 O O . LEU A 1 85 ? 5.322 -4.085 -4.094 1.00 81.19 85 LEU A O 1
ATOM 673 N N . SER A 1 86 ? 6.782 -2.376 -4.301 1.00 86.50 86 SER A N 1
ATOM 674 C CA . SER A 1 86 ? 5.824 -1.276 -4.194 1.00 86.50 86 SER A CA 1
ATOM 675 C C . SER A 1 86 ? 4.685 -1.390 -5.211 1.00 86.50 86 SER A C 1
ATOM 677 O O . SER A 1 86 ? 3.544 -1.591 -4.812 1.00 86.50 86 SER A O 1
ATOM 679 N N . TYR A 1 87 ? 4.967 -1.341 -6.517 1.00 82.75 87 TYR A N 1
ATOM 680 C CA . TYR A 1 87 ? 3.926 -1.309 -7.555 1.00 82.75 87 TYR A CA 1
ATOM 681 C C . TYR A 1 87 ? 3.043 -2.562 -7.598 1.00 82.75 87 TYR A C 1
ATOM 683 O O . TYR A 1 87 ? 1.819 -2.399 -7.669 1.00 82.75 87 TYR A O 1
ATOM 691 N N . PRO A 1 88 ? 3.595 -3.789 -7.506 1.00 84.00 88 PRO A N 1
ATOM 692 C CA . PRO A 1 88 ? 2.766 -4.982 -7.371 1.00 84.00 88 PRO A CA 1
ATOM 693 C C . PRO A 1 88 ? 1.831 -4.878 -6.161 1.00 84.00 88 PRO A C 1
ATOM 695 O O . PRO A 1 88 ? 0.618 -5.006 -6.300 1.00 84.00 88 PRO A O 1
ATOM 698 N N . THR A 1 89 ? 2.370 -4.517 -4.991 1.00 91.44 89 THR A N 1
ATOM 699 C CA . THR A 1 89 ? 1.597 -4.409 -3.742 1.00 91.44 89 THR A CA 1
ATOM 700 C C . THR A 1 89 ? 0.525 -3.330 -3.793 1.00 91.44 89 THR A C 1
ATOM 702 O O . THR A 1 89 ? -0.616 -3.584 -3.410 1.00 91.44 89 THR A O 1
ATOM 705 N N . TRP A 1 90 ? 0.847 -2.137 -4.289 1.00 92.38 90 TRP A N 1
ATOM 706 C CA . TRP A 1 90 ? -0.111 -1.038 -4.415 1.00 92.38 90 TRP A CA 1
ATOM 707 C C . TRP A 1 90 ? -1.267 -1.408 -5.338 1.00 92.38 90 TRP A C 1
ATOM 709 O O . TRP A 1 90 ? -2.421 -1.112 -5.029 1.00 92.38 90 TRP A O 1
ATOM 719 N N . THR A 1 91 ? -0.968 -2.109 -6.433 1.00 88.88 91 THR A N 1
ATOM 720 C CA . THR A 1 91 ? -1.987 -2.579 -7.373 1.00 88.88 91 THR A CA 1
ATOM 721 C C . THR A 1 91 ? -2.879 -3.636 -6.722 1.00 88.88 91 THR A C 1
ATOM 723 O O . THR A 1 91 ? -4.105 -3.522 -6.791 1.00 88.88 91 THR A O 1
ATOM 726 N N . SER A 1 92 ? -2.309 -4.608 -6.003 1.00 93.50 92 SER A N 1
ATOM 727 C CA . SER A 1 92 ? -3.086 -5.611 -5.262 1.00 93.50 92 SER A CA 1
ATOM 728 C C . SER A 1 92 ? -3.983 -5.006 -4.182 1.00 93.50 92 SER A C 1
ATOM 730 O O . SER A 1 92 ? -5.119 -5.445 -4.022 1.00 93.50 92 SER A O 1
ATOM 732 N N . LEU A 1 93 ? -3.527 -3.968 -3.473 1.00 95.56 93 LEU A N 1
ATOM 733 C CA . LEU A 1 93 ? -4.312 -3.300 -2.426 1.00 95.56 93 LEU A CA 1
ATOM 734 C C . LEU A 1 93 ? -5.615 -2.684 -2.961 1.00 95.56 93 LEU A C 1
ATOM 736 O O . LEU A 1 93 ? -6.631 -2.691 -2.264 1.00 95.56 93 LEU A O 1
ATOM 740 N N . VAL A 1 94 ? -5.596 -2.158 -4.191 1.00 93.19 94 VAL A N 1
ATOM 741 C CA . VAL A 1 94 ? -6.740 -1.443 -4.789 1.00 93.19 94 VAL A CA 1
ATOM 742 C C . VAL A 1 94 ? -7.570 -2.284 -5.758 1.00 93.19 94 VAL A C 1
ATOM 744 O O . VAL A 1 94 ? -8.676 -1.876 -6.107 1.00 93.19 94 VAL A O 1
ATOM 747 N N . THR A 1 95 ? -7.067 -3.441 -6.189 1.00 91.88 95 THR A N 1
ATOM 748 C CA . THR A 1 95 ? -7.779 -4.374 -7.085 1.00 91.88 95 THR A CA 1
ATOM 749 C C . THR A 1 95 ? -8.230 -5.649 -6.382 1.00 91.88 95 THR A C 1
ATOM 751 O O . THR A 1 95 ? -9.142 -6.322 -6.851 1.00 91.88 95 THR A O 1
ATOM 754 N N . GLY A 1 96 ? -7.578 -6.004 -5.274 1.00 95.94 96 GLY A N 1
ATOM 755 C CA . GLY A 1 96 ? -7.751 -7.285 -4.601 1.00 95.94 96 GLY A CA 1
ATOM 756 C C . GLY A 1 96 ? -7.175 -8.455 -5.389 1.00 95.94 96 GLY A C 1
ATOM 757 O O . GLY A 1 96 ? -7.499 -9.597 -5.079 1.00 95.94 96 GLY A O 1
ATOM 758 N N . GLN A 1 97 ? -6.369 -8.187 -6.417 1.00 92.56 97 GLN A N 1
ATOM 759 C CA . GLN A 1 97 ? -5.813 -9.197 -7.307 1.00 92.56 97 GLN A CA 1
ATOM 760 C C . GLN A 1 97 ? -4.344 -9.491 -6.994 1.00 92.56 97 GLN A C 1
ATOM 762 O O . GLN A 1 97 ? -3.624 -8.597 -6.548 1.00 92.56 97 GLN A O 1
ATOM 767 N N . TYR A 1 98 ? -3.875 -10.714 -7.248 1.00 90.12 98 TYR A N 1
ATOM 768 C CA . TYR A 1 98 ? 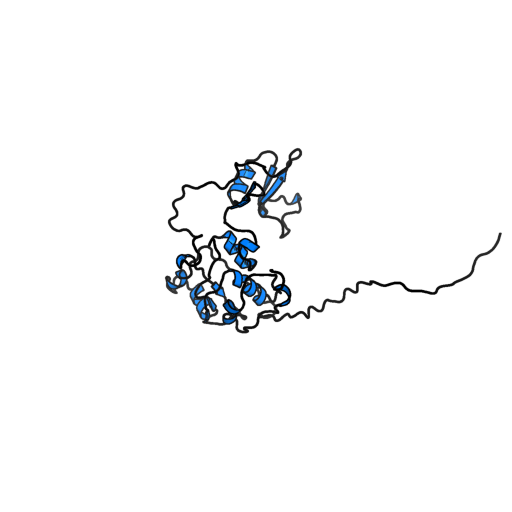-2.437 -11.010 -7.222 1.00 90.12 98 TYR A CA 1
ATOM 769 C C . TYR A 1 98 ? -1.715 -10.433 -8.449 1.00 90.12 98 TYR A C 1
ATOM 771 O O . TYR A 1 98 ? -2.343 -10.136 -9.469 1.00 90.12 98 TYR A O 1
ATOM 779 N N . ALA A 1 99 ? -0.382 -10.324 -8.372 1.00 80.62 99 ALA A N 1
ATOM 780 C CA . ALA A 1 99 ? 0.451 -9.790 -9.455 1.00 80.62 99 ALA A CA 1
ATOM 781 C C . ALA A 1 99 ? 0.243 -10.490 -10.797 1.00 80.62 99 ALA A C 1
ATOM 783 O O . ALA A 1 99 ? 0.206 -9.829 -11.832 1.00 80.62 99 ALA A O 1
ATOM 784 N N . GLU A 1 100 ? 0.059 -11.808 -10.777 1.00 76.81 100 GLU A N 1
ATOM 785 C CA . GLU A 1 100 ? -0.216 -12.597 -11.978 1.00 76.81 100 GLU A CA 1
ATOM 786 C C . GLU A 1 100 ? -1.573 -12.274 -12.620 1.00 76.81 100 GLU A C 1
ATOM 788 O O . GLU A 1 100 ? -1.729 -12.419 -13.828 1.00 76.81 100 GLU A O 1
ATOM 793 N N . ASN A 1 101 ? -2.549 -11.802 -11.838 1.00 85.44 101 ASN A N 1
ATOM 794 C CA . ASN A 1 101 ? -3.879 -11.472 -12.339 1.00 85.44 101 ASN A CA 1
ATOM 795 C C . ASN A 1 101 ? -3.934 -10.043 -12.895 1.00 85.44 101 ASN A C 1
ATOM 797 O O . ASN A 1 101 ? -4.496 -9.831 -13.967 1.00 85.44 101 ASN A O 1
ATOM 801 N N . HIS A 1 102 ? -3.323 -9.071 -12.205 1.00 81.06 102 HIS A N 1
ATOM 802 C CA . HIS A 1 102 ? -3.336 -7.667 -12.641 1.00 81.06 102 HIS A CA 1
ATOM 803 C C . HIS A 1 102 ? -2.138 -7.267 -13.522 1.00 81.06 102 HIS A C 1
ATOM 805 O O . HIS A 1 102 ? -2.091 -6.139 -14.010 1.00 81.06 102 HIS A O 1
ATOM 811 N N . GLY A 1 103 ? -1.151 -8.148 -13.708 1.00 77.19 103 GLY A N 1
ATOM 812 C CA . GLY A 1 103 ? -0.038 -7.976 -14.651 1.00 77.19 103 GLY A CA 1
ATOM 813 C C . GLY A 1 103 ? 1.085 -7.026 -14.212 1.00 77.19 103 GLY A C 1
ATOM 814 O O . GLY A 1 103 ? 2.025 -6.807 -14.971 1.00 77.19 103 GLY A O 1
ATOM 815 N N . VAL A 1 104 ? 1.038 -6.477 -12.993 1.00 77.75 104 VAL A N 1
ATOM 816 C CA . VAL A 1 104 ? 2.095 -5.597 -12.452 1.00 77.75 104 VAL A CA 1
ATOM 817 C C . VAL A 1 104 ? 2.994 -6.436 -11.552 1.00 77.75 104 VAL A C 1
ATOM 819 O O . VAL A 1 104 ? 2.738 -6.578 -10.361 1.00 77.75 104 VAL A O 1
ATOM 822 N N . VAL A 1 105 ? 4.022 -7.041 -12.144 1.00 76.88 105 VAL A N 1
ATOM 823 C CA . VAL A 1 105 ? 4.838 -8.093 -11.503 1.00 76.88 105 VAL A CA 1
ATOM 824 C C . VAL A 1 105 ? 6.151 -7.591 -10.897 1.00 76.88 105 VAL A C 1
ATOM 826 O O . VAL A 1 105 ? 6.835 -8.327 -10.191 1.00 76.88 105 VAL A O 1
ATOM 829 N N . GLY A 1 106 ? 6.500 -6.326 -11.122 1.00 68.31 106 GLY A N 1
ATOM 830 C CA . GLY A 1 106 ? 7.663 -5.688 -10.517 1.00 68.31 106 GLY A CA 1
ATOM 831 C C . GLY A 1 106 ? 7.543 -4.170 -10.529 1.00 68.31 106 GLY A C 1
ATOM 832 O O . GLY A 1 106 ? 6.684 -3.608 -11.202 1.00 68.31 106 GLY A O 1
ATOM 833 N N . ASN A 1 107 ? 8.431 -3.495 -9.797 1.00 64.31 107 ASN A N 1
ATOM 834 C CA . ASN A 1 107 ? 8.587 -2.040 -9.931 1.00 64.31 107 ASN A CA 1
ATOM 835 C C . ASN A 1 107 ? 9.134 -1.661 -11.310 1.00 64.31 107 ASN A C 1
ATOM 837 O O . ASN A 1 107 ? 8.852 -0.582 -11.821 1.00 64.31 107 ASN A O 1
ATOM 841 N N . TYR A 1 108 ? 9.896 -2.586 -11.885 1.00 61.16 108 TYR A N 1
ATOM 842 C CA . TYR A 1 108 ? 10.400 -2.521 -13.232 1.00 61.16 108 TYR A CA 1
ATOM 843 C C . TYR A 1 108 ? 10.365 -3.918 -13.824 1.00 61.16 108 TYR A C 1
ATOM 845 O O . TYR A 1 108 ? 10.774 -4.873 -13.158 1.00 61.16 108 TYR A O 1
ATOM 853 N N . PHE A 1 109 ? 9.864 -4.057 -15.042 1.00 58.75 109 PHE A N 1
ATOM 854 C CA . PHE A 1 109 ? 9.823 -5.350 -15.706 1.00 58.75 109 PHE A CA 1
ATOM 855 C C . PHE A 1 109 ? 9.802 -5.184 -17.219 1.00 58.75 109 PHE A C 1
ATOM 857 O O . PHE A 1 109 ? 9.384 -4.162 -17.761 1.00 58.75 109 PHE A O 1
ATOM 864 N N . TYR A 1 110 ? 10.317 -6.212 -17.873 1.00 54.53 110 TYR A N 1
ATOM 865 C CA . TYR A 1 110 ? 10.479 -6.307 -19.308 1.00 54.53 110 TYR A CA 1
ATOM 866 C C . TYR A 1 110 ? 9.438 -7.286 -19.832 1.00 54.53 110 TYR A C 1
ATOM 868 O O . TYR A 1 110 ? 9.434 -8.453 -19.430 1.00 54.53 110 TYR A O 1
ATOM 876 N N . ASP A 1 111 ? 8.574 -6.841 -20.733 1.00 59.94 111 ASP A N 1
ATOM 877 C CA . ASP A 1 111 ? 7.697 -7.760 -21.442 1.00 59.94 111 ASP A CA 1
ATOM 878 C C . ASP A 1 111 ? 8.448 -8.368 -22.633 1.00 59.94 111 ASP A C 1
ATOM 880 O O . ASP A 1 111 ? 8.808 -7.701 -23.606 1.00 59.94 111 ASP A O 1
ATOM 884 N N . SER A 1 112 ? 8.695 -9.677 -22.546 1.00 46.88 112 SER A N 1
ATOM 885 C CA . SER A 1 112 ? 9.439 -10.412 -23.566 1.00 46.88 112 SER A CA 1
ATOM 886 C C . SER A 1 112 ? 8.684 -10.674 -24.859 1.00 46.88 112 SER A C 1
ATOM 888 O O . SER A 1 112 ? 9.338 -10.894 -25.886 1.00 46.88 112 SER A O 1
ATOM 890 N N . ALA A 1 113 ? 7.352 -10.625 -24.823 1.00 52.09 113 ALA A N 1
ATOM 891 C CA . ALA A 1 113 ? 6.510 -10.788 -25.995 1.00 52.09 113 ALA A CA 1
ATOM 892 C C . ALA A 1 113 ? 6.437 -9.482 -26.791 1.00 52.09 113 ALA A C 1
ATOM 894 O O . ALA A 1 113 ? 6.614 -9.502 -28.008 1.00 52.09 113 ALA A O 1
ATOM 895 N N . THR A 1 114 ? 6.233 -8.355 -26.107 1.00 56.50 114 THR A N 1
ATOM 896 C CA . THR A 1 114 ? 6.072 -7.040 -26.752 1.00 56.50 114 THR A CA 1
ATOM 897 C C . THR A 1 114 ? 7.383 -6.305 -26.977 1.00 56.50 114 THR A C 1
ATOM 899 O O . THR A 1 114 ? 7.437 -5.416 -27.822 1.00 56.50 114 THR A O 1
ATOM 902 N N . LYS A 1 115 ? 8.453 -6.698 -26.278 1.00 50.31 115 LYS A N 1
ATOM 903 C CA . LYS A 1 115 ? 9.698 -5.930 -26.239 1.00 50.31 115 LYS A CA 1
ATOM 904 C C . LYS A 1 115 ? 9.436 -4.498 -25.716 1.00 50.31 115 LYS A C 1
ATOM 906 O O . LYS A 1 115 ? 9.985 -3.529 -26.240 1.00 50.31 115 LYS A O 1
ATOM 911 N N . GLU A 1 116 ? 8.636 -4.363 -24.646 1.00 52.47 116 GLU A N 1
ATOM 912 C CA . GLU A 1 116 ? 8.393 -3.080 -23.948 1.00 52.47 116 GLU A CA 1
ATOM 913 C C . GLU A 1 116 ? 8.767 -3.064 -22.452 1.00 52.47 116 GLU A C 1
ATOM 915 O O . GLU A 1 116 ? 8.579 -4.036 -21.712 1.00 52.47 116 GLU A O 1
ATOM 920 N N . GLU A 1 117 ? 9.463 -1.998 -22.037 1.00 56.22 117 GLU A N 1
ATOM 921 C CA . GLU A 1 117 ? 9.971 -1.804 -20.676 1.00 56.22 117 GLU A CA 1
ATOM 922 C C . GLU A 1 117 ? 8.970 -1.031 -19.836 1.00 56.22 117 GLU A C 1
ATOM 924 O O . GLU A 1 117 ? 8.465 0.010 -20.257 1.00 56.22 117 GLU A O 1
ATOM 929 N N . PHE A 1 118 ? 8.814 -1.454 -18.588 1.00 58.16 118 PHE A N 1
ATOM 930 C CA . PHE A 1 118 ? 8.183 -0.655 -17.555 1.00 58.16 118 PHE A CA 1
ATOM 931 C C . PHE A 1 118 ? 9.236 -0.039 -16.603 1.00 58.16 118 PHE A C 1
ATOM 933 O O . PHE A 1 118 ? 9.885 -0.765 -15.853 1.00 58.16 118 PHE A O 1
ATOM 940 N N . SER A 1 119 ? 9.392 1.299 -16.620 1.00 57.31 119 SER A N 1
ATOM 941 C CA . SER A 1 119 ? 10.165 2.117 -15.656 1.00 57.31 119 SER A CA 1
ATOM 942 C C . SER A 1 119 ? 9.528 3.504 -15.489 1.00 57.31 119 SER A C 1
ATOM 944 O O . SER A 1 119 ? 9.395 4.239 -16.464 1.00 57.31 119 SER A O 1
ATOM 946 N N . LEU A 1 120 ? 9.116 3.902 -14.276 1.00 52.34 120 LEU A N 1
ATOM 947 C CA . LEU A 1 120 ? 8.283 5.112 -14.125 1.00 52.34 120 LEU A CA 1
ATOM 948 C C . LEU A 1 120 ? 9.059 6.451 -14.196 1.00 52.34 120 LEU A C 1
ATOM 950 O O . LEU A 1 120 ? 8.506 7.452 -14.646 1.00 52.34 120 LEU A O 1
ATOM 954 N N . PHE A 1 121 ? 10.330 6.506 -13.770 1.00 54.47 121 PHE A N 1
ATOM 955 C CA . PHE A 1 121 ? 11.076 7.774 -13.624 1.00 54.47 121 PHE A CA 1
ATOM 956 C C . PHE A 1 121 ? 12.026 8.106 -14.789 1.00 54.47 121 PHE A C 1
ATOM 958 O O . PHE A 1 121 ? 12.166 9.280 -15.142 1.00 54.47 121 PHE A O 1
ATOM 965 N N . ASP A 1 122 ? 12.628 7.110 -15.440 1.00 57.31 122 ASP A N 1
ATOM 966 C CA . ASP A 1 122 ? 13.584 7.341 -16.537 1.00 57.31 122 ASP A CA 1
ATOM 967 C C . ASP A 1 122 ? 12.906 7.694 -17.865 1.00 57.31 122 ASP A C 1
ATOM 969 O O . ASP A 1 122 ? 13.504 8.335 -18.736 1.00 57.31 122 ASP A O 1
ATOM 973 N N . VAL A 1 123 ? 11.627 7.345 -17.996 1.00 60.16 123 VAL A N 1
ATOM 974 C CA . VAL A 1 123 ? 10.824 7.590 -19.194 1.00 60.16 123 VAL A CA 1
ATOM 975 C C . VAL A 1 123 ? 10.606 9.085 -19.399 1.00 60.16 123 VAL A C 1
ATOM 977 O O . VAL A 1 123 ? 10.901 9.590 -20.477 1.00 60.16 123 VAL A O 1
ATOM 980 N N . TYR A 1 124 ? 10.201 9.842 -18.373 1.00 64.56 124 TYR A N 1
ATOM 981 C CA . TYR A 1 124 ? 9.980 11.285 -18.536 1.00 64.56 124 TYR A CA 1
ATOM 982 C C . TYR A 1 124 ? 11.265 12.025 -18.944 1.00 64.56 124 TYR A C 1
ATOM 984 O O . TYR A 1 124 ? 11.268 12.791 -19.905 1.00 64.56 124 TYR A O 1
ATOM 992 N N . ALA A 1 125 ? 12.378 11.774 -18.246 1.00 65.56 125 ALA A N 1
ATOM 993 C CA . ALA A 1 125 ? 13.649 12.449 -18.513 1.00 65.56 125 ALA A CA 1
ATOM 994 C C . ALA A 1 125 ? 14.267 12.060 -19.868 1.00 65.56 125 ALA A C 1
ATOM 996 O O . ALA A 1 125 ? 14.945 12.883 -20.487 1.00 65.56 125 ALA A O 1
ATOM 997 N N . SER A 1 126 ? 14.036 10.832 -20.338 1.00 64.25 126 SER A N 1
ATOM 998 C CA . SER A 1 126 ? 14.504 10.362 -21.647 1.00 64.25 126 SER A CA 1
ATOM 999 C C . SER A 1 126 ? 13.620 10.869 -22.784 1.00 64.25 126 SER A C 1
ATOM 1001 O O . SER A 1 126 ? 14.147 11.364 -23.778 1.00 64.25 126 SER A O 1
ATOM 1003 N N . LEU A 1 127 ? 12.295 10.855 -22.610 1.00 69.31 127 LEU A N 1
ATOM 1004 C CA . LEU A 1 127 ? 11.342 11.429 -23.563 1.00 69.31 127 LEU A CA 1
ATOM 1005 C C . LEU A 1 127 ? 11.592 12.930 -23.763 1.00 69.31 127 LEU A C 1
ATOM 1007 O O . LEU A 1 127 ? 11.559 13.410 -24.890 1.00 69.31 127 LEU A O 1
ATOM 1011 N N . MET A 1 128 ? 11.913 13.669 -22.695 1.00 75.00 128 MET A N 1
ATOM 1012 C CA . MET A 1 128 ? 12.246 15.100 -22.778 1.00 75.00 128 MET A CA 1
ATOM 1013 C C . MET A 1 128 ? 13.493 15.402 -23.630 1.00 75.00 128 MET A C 1
ATOM 1015 O O . MET A 1 128 ? 13.676 16.542 -24.050 1.00 75.00 128 MET A O 1
ATOM 1019 N N . LYS A 1 129 ? 14.363 14.413 -23.880 1.00 78.56 129 LYS A N 1
ATOM 1020 C CA . LYS A 1 129 ? 15.542 14.547 -24.756 1.00 78.56 129 LYS A CA 1
ATOM 1021 C C . LYS A 1 129 ? 15.243 14.167 -26.211 1.00 78.56 129 LYS A C 1
ATOM 1023 O O . LYS A 1 129 ? 16.105 14.358 -27.069 1.00 78.56 129 LYS A O 1
ATOM 1028 N N . MET A 1 130 ? 14.068 13.601 -26.496 1.00 75.38 130 MET A N 1
ATOM 1029 C CA . MET A 1 130 ? 13.686 13.179 -27.843 1.00 75.38 130 MET A CA 1
ATOM 1030 C C . MET A 1 130 ? 13.262 14.381 -28.685 1.00 75.38 130 MET A C 1
ATOM 1032 O O . MET A 1 130 ? 12.513 15.245 -28.240 1.00 75.38 130 MET A O 1
ATOM 1036 N N . THR A 1 131 ? 13.736 14.422 -29.927 1.00 86.62 131 THR A N 1
ATOM 1037 C CA . THR A 1 131 ? 13.319 15.431 -30.908 1.00 86.62 131 THR A CA 1
ATOM 1038 C C . THR A 1 131 ? 12.073 14.949 -31.657 1.00 86.62 131 THR A C 1
ATOM 1040 O O . THR A 1 131 ? 11.863 13.746 -31.801 1.00 86.62 131 THR A O 1
ATOM 1043 N N . GLY A 1 132 ? 11.221 15.873 -32.113 1.00 83.44 132 GLY A N 1
ATOM 1044 C CA . GLY A 1 132 ? 10.006 15.541 -32.872 1.00 83.44 132 GLY A CA 1
ATOM 1045 C C . GLY A 1 132 ? 8.793 15.129 -32.026 1.00 83.44 132 GLY A C 1
ATOM 1046 O O . GLY A 1 132 ? 7.768 14.729 -32.586 1.00 83.44 132 GLY A O 1
ATOM 1047 N N . VAL A 1 133 ? 8.874 15.240 -30.696 1.00 8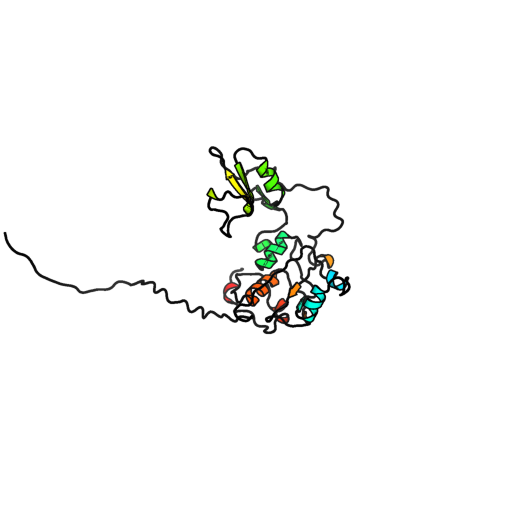5.50 133 VAL A N 1
ATOM 1048 C CA . VAL A 1 133 ? 7.762 15.008 -29.761 1.00 85.50 133 VAL A CA 1
ATOM 1049 C C . VAL A 1 133 ? 7.719 16.084 -28.675 1.00 85.50 133 VAL A C 1
ATOM 1051 O O . VAL A 1 133 ? 8.741 16.632 -28.278 1.00 85.50 133 VAL A O 1
ATOM 1054 N N . ASN A 1 134 ? 6.524 16.348 -28.155 1.00 86.31 134 ASN A N 1
ATOM 1055 C CA . ASN A 1 134 ? 6.284 17.147 -26.959 1.00 86.31 134 ASN A CA 1
ATOM 1056 C C . ASN A 1 134 ? 5.879 16.222 -25.813 1.00 86.31 134 ASN A C 1
ATOM 1058 O O . ASN A 1 134 ? 5.043 15.341 -26.005 1.00 86.31 134 ASN A O 1
ATOM 1062 N N . VAL A 1 135 ? 6.423 16.445 -24.620 1.00 86.38 135 VAL A N 1
ATOM 1063 C CA . VAL A 1 135 ? 6.202 15.588 -23.449 1.00 86.38 135 VAL A CA 1
ATOM 1064 C C . VAL A 1 135 ? 5.641 16.444 -22.325 1.00 86.38 135 VAL A C 1
ATOM 1066 O O . VAL A 1 135 ? 6.220 17.470 -21.977 1.00 86.38 135 VAL A O 1
ATOM 1069 N N . TYR A 1 136 ? 4.509 16.033 -21.761 1.00 80.75 136 TYR A N 1
ATOM 1070 C CA . TYR A 1 136 ? 3.824 16.766 -20.701 1.00 80.75 136 TYR A CA 1
ATOM 1071 C C . TYR A 1 136 ? 3.621 15.871 -19.491 1.00 80.75 136 TYR A C 1
ATOM 1073 O O . TYR A 1 136 ? 3.151 14.741 -19.632 1.00 80.75 136 TYR A O 1
ATOM 1081 N N . LYS A 1 137 ? 3.891 16.397 -18.294 1.00 78.00 137 LYS A N 1
ATOM 1082 C CA . LYS A 1 137 ? 3.246 15.866 -17.090 1.00 78.00 137 LYS A CA 1
ATOM 1083 C C . LYS A 1 137 ? 1.778 16.261 -17.110 1.00 78.00 137 LYS A C 1
ATOM 1085 O O . LYS A 1 137 ? 1.431 17.299 -17.669 1.00 78.00 137 LYS A O 1
ATOM 1090 N N . HIS A 1 138 ? 0.937 15.481 -16.446 1.00 75.50 138 HIS A N 1
ATOM 1091 C CA . HIS A 1 138 ? -0.510 15.689 -16.374 1.00 75.50 138 HIS A CA 1
ATOM 1092 C C . HIS A 1 138 ? -0.911 17.157 -16.139 1.00 75.50 138 HIS A C 1
ATOM 1094 O O . HIS A 1 138 ? -1.722 17.716 -16.876 1.00 75.50 138 HIS A O 1
ATOM 1100 N N . ASN A 1 139 ? -0.289 17.814 -15.157 1.00 81.12 139 ASN A N 1
ATOM 1101 C CA . ASN A 1 139 ? -0.603 19.201 -14.801 1.00 81.12 139 ASN A CA 1
ATOM 1102 C C . ASN A 1 139 ? -0.079 20.239 -15.810 1.00 81.12 139 ASN A C 1
ATOM 1104 O O . ASN A 1 139 ? -0.613 21.346 -15.878 1.00 81.12 139 ASN A O 1
ATOM 1108 N N . ASP A 1 140 ? 0.915 19.868 -16.615 1.00 83.19 140 ASP A N 1
ATOM 1109 C CA . ASP A 1 140 ? 1.608 20.744 -17.563 1.00 83.19 140 ASP A CA 1
ATOM 1110 C C . ASP A 1 140 ? 1.010 20.661 -18.980 1.00 83.19 140 ASP A C 1
ATOM 1112 O O . ASP A 1 140 ? 1.446 21.369 -19.890 1.00 83.19 140 ASP A O 1
ATOM 1116 N N . ILE A 1 141 ? -0.008 19.815 -19.185 1.00 83.69 141 ILE A N 1
ATOM 1117 C CA . ILE A 1 141 ? -0.722 19.705 -20.459 1.00 83.69 141 ILE A CA 1
ATOM 1118 C C . ILE A 1 141 ? -1.378 21.063 -20.787 1.00 83.69 141 ILE A C 1
ATOM 1120 O O . ILE A 1 141 ? -2.160 21.591 -19.984 1.00 83.69 141 ILE A O 1
ATOM 1124 N N . PRO A 1 142 ? -1.119 21.639 -21.977 1.00 88.19 142 PRO A N 1
ATOM 1125 C CA . PRO A 1 142 ? -1.671 22.932 -22.361 1.00 88.19 142 PRO A CA 1
ATOM 1126 C C . PRO A 1 142 ? -3.203 22.980 -22.316 1.00 88.19 142 PRO A C 1
ATOM 1128 O O . PRO A 1 142 ? -3.880 22.129 -22.893 1.00 88.19 142 PRO A O 1
ATOM 1131 N N . GLU A 1 143 ? -3.755 24.040 -21.714 1.00 86.06 143 GLU A N 1
ATOM 1132 C CA . GLU A 1 143 ? -5.210 24.228 -21.560 1.00 86.06 143 GLU A CA 1
ATOM 1133 C C . GLU A 1 143 ? -5.954 24.199 -22.901 1.00 86.06 143 GLU A C 1
ATOM 1135 O O . GLU A 1 143 ? -7.062 23.680 -22.988 1.00 86.06 143 GLU A O 1
ATOM 1140 N N . LYS A 1 144 ? -5.305 24.680 -23.972 1.00 84.81 144 LYS A N 1
ATOM 1141 C CA . LYS A 1 144 ? -5.843 24.690 -25.343 1.00 84.81 144 LYS A CA 1
ATOM 1142 C C . LYS A 1 144 ? -6.250 23.309 -25.869 1.00 84.81 144 LYS A C 1
ATOM 1144 O O . LYS A 1 144 ? -7.005 23.234 -26.830 1.00 84.81 144 LYS A O 1
ATOM 1149 N N . TYR A 1 145 ? -5.723 22.226 -25.292 1.00 71.69 145 TYR A N 1
ATOM 1150 C CA . TYR A 1 145 ? -6.094 20.865 -25.680 1.00 71.69 145 TYR A CA 1
ATOM 1151 C C . TYR A 1 145 ? -7.375 20.384 -24.992 1.00 71.69 145 TYR A C 1
ATOM 1153 O O . TYR A 1 145 ? -7.898 19.347 -25.384 1.00 71.69 145 TYR A O 1
ATOM 1161 N N . HIS A 1 146 ? -7.873 21.103 -23.974 1.00 81.50 146 HIS A N 1
ATOM 1162 C CA . HIS A 1 146 ? -9.055 20.737 -23.182 1.00 81.50 146 HIS A CA 1
ATOM 1163 C C . HIS A 1 146 ? -9.032 19.275 -22.699 1.00 81.50 146 HIS A C 1
ATOM 1165 O O . HIS A 1 146 ? -10.063 18.612 -22.610 1.00 81.50 146 HIS A O 1
ATOM 1171 N N . PHE A 1 147 ? -7.830 18.770 -22.407 1.00 68.00 147 PHE A N 1
ATOM 1172 C CA . PHE A 1 147 ? -7.579 17.344 -22.218 1.00 68.00 147 PHE A CA 1
ATOM 1173 C C . PHE A 1 147 ? -7.393 16.984 -20.739 1.00 68.00 147 PHE A C 1
ATOM 1175 O O . PHE A 1 147 ? -8.056 16.081 -20.244 1.00 68.00 147 PHE A O 1
ATOM 1182 N N . LYS A 1 148 ? -6.572 17.743 -19.998 1.00 77.00 148 LYS A N 1
ATO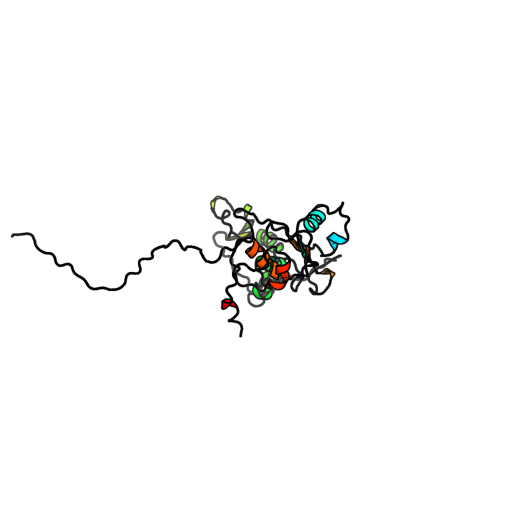M 1183 C CA . LYS A 1 148 ? -6.062 17.371 -18.661 1.00 77.00 148 LYS A CA 1
ATOM 1184 C C . LYS A 1 148 ? -7.097 17.180 -17.548 1.00 77.00 148 LYS A C 1
ATOM 1186 O O . LYS A 1 148 ? -6.823 16.489 -16.584 1.00 77.00 148 LYS A O 1
ATOM 1191 N N . ASN A 1 149 ? -8.289 17.767 -17.660 1.00 77.00 149 ASN A N 1
ATOM 1192 C CA . ASN A 1 149 ? -9.270 17.785 -16.562 1.00 77.00 149 ASN A CA 1
ATOM 1193 C C . ASN A 1 149 ? -10.106 16.491 -16.452 1.00 77.00 149 ASN A C 1
ATOM 1195 O O . ASN A 1 149 ? -11.036 16.421 -15.647 1.00 77.00 149 ASN A O 1
ATOM 1199 N N . ASN A 1 150 ? -9.819 15.470 -17.265 1.00 71.19 150 ASN A N 1
ATOM 1200 C CA . ASN A 1 150 ? -10.486 14.175 -17.199 1.00 71.19 150 ASN A CA 1
ATOM 1201 C C . ASN A 1 150 ? -9.665 13.189 -16.351 1.00 71.19 150 ASN A C 1
ATOM 1203 O O . ASN A 1 150 ? -8.477 12.992 -16.589 1.00 71.19 150 ASN A O 1
ATOM 1207 N N . LYS A 1 151 ? -10.320 12.515 -15.397 1.00 68.75 151 LYS A N 1
ATOM 1208 C CA . LYS A 1 151 ? -9.701 11.548 -14.470 1.00 68.75 151 LYS A CA 1
ATOM 1209 C C . LYS A 1 151 ? -9.000 10.353 -15.136 1.00 68.75 151 LYS A C 1
ATOM 1211 O O . LYS A 1 151 ? -8.299 9.624 -14.449 1.00 68.75 151 LYS A O 1
ATOM 1216 N N . TYR A 1 152 ? -9.225 10.124 -16.431 1.00 61.88 152 TYR A N 1
ATOM 1217 C CA . TYR A 1 152 ? -8.581 9.055 -17.201 1.00 61.88 152 TYR A CA 1
ATOM 1218 C C . TYR A 1 152 ? -7.313 9.507 -17.943 1.00 61.88 152 TYR A C 1
ATOM 1220 O O . TYR A 1 152 ? -6.700 8.704 -18.639 1.00 61.88 152 TYR A O 1
ATOM 1228 N N . VAL A 1 153 ? -6.910 10.776 -17.830 1.00 47.38 153 VAL A N 1
ATOM 1229 C CA . VAL A 1 153 ? -5.662 11.254 -18.438 1.00 47.38 153 VAL A CA 1
ATOM 1230 C C . VAL A 1 153 ? -4.466 10.747 -17.641 1.00 47.38 153 VAL A C 1
ATOM 1232 O O . VAL A 1 153 ? -4.340 11.018 -16.448 1.00 47.38 153 VAL A O 1
ATOM 1235 N N . HIS A 1 154 ? -3.575 10.035 -18.328 1.00 58.50 154 HIS A N 1
ATOM 1236 C CA . HIS A 1 154 ? -2.354 9.472 -17.757 1.00 58.50 154 HIS A CA 1
ATOM 1237 C C . HIS A 1 154 ? -1.370 10.550 -17.264 1.00 58.50 154 HIS A C 1
ATOM 1239 O O . HIS A 1 154 ? -1.442 11.717 -17.652 1.00 58.50 154 HIS A O 1
ATOM 1245 N N . GLU A 1 155 ? -0.438 10.155 -16.392 1.00 62.59 155 GLU A N 1
ATOM 1246 C CA . GLU A 1 155 ? 0.502 11.071 -15.729 1.00 62.59 155 GLU A CA 1
ATOM 1247 C C . GLU A 1 155 ? 1.517 11.723 -16.676 1.00 62.59 155 GLU A C 1
ATOM 1249 O O . GLU A 1 155 ? 1.958 12.847 -16.425 1.00 62.59 155 GLU A O 1
ATOM 1254 N N . ILE A 1 156 ? 1.867 11.033 -17.765 1.00 72.50 156 ILE A N 1
ATOM 1255 C CA . ILE A 1 156 ? 2.734 11.526 -18.835 1.00 72.50 156 ILE A CA 1
ATOM 1256 C C . ILE A 1 156 ? 1.982 11.382 -20.156 1.00 72.50 156 ILE A C 1
ATOM 1258 O O . ILE A 1 156 ? 1.467 10.312 -20.475 1.00 72.50 156 ILE A O 1
ATOM 1262 N N . VAL A 1 157 ? 1.942 12.458 -20.938 1.00 73.88 157 VAL A N 1
ATOM 1263 C CA . VAL A 1 157 ? 1.344 12.482 -22.276 1.00 73.88 157 VAL A CA 1
ATOM 1264 C C . VAL A 1 157 ? 2.408 12.918 -23.275 1.00 73.88 157 VAL A C 1
ATOM 1266 O O . VAL A 1 157 ? 3.015 13.978 -23.115 1.00 73.88 157 VAL A O 1
ATOM 1269 N N . VAL A 1 158 ? 2.613 12.113 -24.319 1.00 79.62 158 VAL A N 1
ATOM 1270 C CA . VAL A 1 158 ? 3.521 12.420 -25.432 1.00 79.62 158 VAL A CA 1
ATOM 1271 C C . VAL A 1 158 ? 2.694 12.773 -26.663 1.00 79.62 158 VAL A C 1
ATOM 1273 O O . VAL A 1 158 ? 1.801 12.027 -27.053 1.00 79.62 158 VAL A O 1
ATOM 1276 N N . SER A 1 159 ? 2.989 13.912 -27.281 1.00 83.56 159 SER A N 1
ATOM 1277 C CA . SER A 1 159 ? 2.345 14.383 -28.507 1.00 83.56 159 SER A CA 1
ATOM 1278 C C . SER A 1 159 ? 3.378 14.505 -29.621 1.00 83.56 159 SER A C 1
ATOM 1280 O O . SER A 1 159 ? 4.372 15.213 -29.465 1.00 83.56 159 SER A O 1
ATOM 1282 N N . ALA A 1 160 ? 3.164 13.824 -30.744 1.00 75.38 160 ALA A N 1
ATOM 1283 C CA . ALA A 1 160 ? 4.067 13.901 -31.888 1.00 75.38 160 ALA A CA 1
ATOM 1284 C C . ALA A 1 160 ? 3.982 15.270 -32.579 1.00 75.38 160 ALA A C 1
ATOM 1286 O O . ALA A 1 160 ? 2.896 15.810 -32.801 1.00 75.38 160 ALA A O 1
ATOM 1287 N N . GLU A 1 161 ? 5.128 15.827 -32.960 1.00 79.25 161 GLU A N 1
ATOM 1288 C CA . GLU A 1 161 ? 5.165 17.000 -33.828 1.00 79.25 161 GLU A CA 1
ATOM 1289 C C . GLU A 1 161 ? 4.780 16.629 -35.264 1.00 79.25 161 GLU A C 1
ATOM 1291 O O . GLU A 1 161 ? 4.973 15.498 -35.714 1.00 79.25 161 GLU A O 1
ATOM 1296 N N . LYS A 1 162 ? 4.256 17.601 -36.019 1.00 73.06 162 LYS A N 1
ATOM 1297 C CA . LYS A 1 162 ? 3.828 17.398 -37.409 1.00 73.06 162 LYS A CA 1
ATOM 1298 C C . LYS A 1 162 ? 4.966 16.797 -38.249 1.00 73.06 162 LYS A C 1
ATOM 1300 O O . LYS A 1 162 ? 6.021 17.406 -38.376 1.00 73.06 162 LYS A O 1
ATOM 1305 N N . GLY A 1 163 ? 4.701 15.647 -38.871 1.00 69.06 163 GLY A N 1
ATOM 1306 C CA . GLY A 1 163 ? 5.679 14.896 -39.670 1.00 69.06 163 GLY A CA 1
ATOM 1307 C C . GLY A 1 163 ? 6.338 13.726 -38.930 1.00 69.06 163 GLY A C 1
ATOM 1308 O O . GLY A 1 163 ? 7.043 12.954 -39.570 1.00 69.06 163 GLY A O 1
ATOM 1309 N N . ASN A 1 164 ? 6.071 13.559 -37.630 1.00 69.06 164 ASN A N 1
ATOM 1310 C CA . ASN A 1 164 ? 6.557 12.450 -36.809 1.00 69.06 164 ASN A CA 1
ATOM 1311 C C . ASN A 1 164 ? 5.406 11.535 -36.366 1.00 69.06 164 ASN A C 1
ATOM 1313 O O . ASN A 1 164 ? 4.259 11.965 -36.243 1.00 69.06 164 ASN A O 1
ATOM 1317 N N . PHE A 1 165 ? 5.737 10.277 -36.075 1.00 65.38 165 PHE A N 1
ATOM 1318 C CA . PHE A 1 165 ? 4.838 9.294 -35.473 1.00 65.38 165 PHE A CA 1
ATOM 1319 C C . PHE A 1 165 ? 5.566 8.597 -34.321 1.00 65.38 165 PHE A C 1
ATOM 1321 O O . PHE A 1 165 ? 6.751 8.289 -34.440 1.00 65.38 165 PHE A O 1
ATOM 1328 N N . VAL A 1 166 ? 4.865 8.342 -33.214 1.00 66.81 166 VAL A N 1
ATOM 1329 C CA . VAL A 1 166 ? 5.385 7.537 -32.097 1.00 66.81 166 VAL A CA 1
ATOM 1330 C C . VAL A 1 166 ? 4.954 6.092 -32.323 1.00 66.81 166 VAL A C 1
ATOM 1332 O O . VAL A 1 166 ? 3.764 5.819 -32.462 1.00 66.81 166 VAL A O 1
ATOM 1335 N N . MET A 1 167 ? 5.919 5.178 -32.392 1.00 62.25 167 MET A N 1
ATOM 1336 C CA . MET A 1 167 ? 5.702 3.742 -32.592 1.00 62.25 167 MET A CA 1
ATOM 1337 C C . MET A 1 167 ? 6.592 2.954 -31.623 1.00 62.25 167 MET A C 1
ATOM 1339 O O . MET A 1 167 ? 7.671 3.426 -31.267 1.00 62.25 167 MET A O 1
ATOM 1343 N N . ALA A 1 168 ? 6.161 1.761 -31.210 1.00 53.31 168 ALA A N 1
ATOM 1344 C CA . ALA A 1 168 ? 6.937 0.885 -30.329 1.00 53.31 168 ALA A CA 1
ATOM 1345 C C . ALA A 1 168 ? 8.250 0.396 -30.989 1.00 53.31 168 ALA A C 1
ATOM 1347 O O . ALA A 1 168 ? 8.294 0.107 -32.192 1.00 53.31 168 ALA A O 1
ATOM 1348 N N . SER A 1 169 ? 9.333 0.304 -30.201 1.00 60.25 169 SER A N 1
ATOM 1349 C CA . SER A 1 169 ? 10.666 -0.127 -30.660 1.00 60.25 169 SER A CA 1
ATOM 1350 C C . SER A 1 169 ? 10.778 -1.653 -30.677 1.00 60.25 169 SER A C 1
ATOM 1352 O O . SER A 1 169 ? 10.653 -2.293 -29.645 1.00 60.25 169 SER A O 1
ATOM 1354 N N . HIS A 1 170 ? 11.123 -2.238 -31.825 1.00 56.31 170 HIS A N 1
ATOM 1355 C CA . HIS A 1 170 ? 11.245 -3.692 -31.992 1.00 56.31 170 HIS A CA 1
ATOM 1356 C C . HIS A 1 170 ? 12.693 -4.213 -31.752 1.00 56.31 170 HIS A C 1
ATOM 1358 O O . HIS A 1 170 ? 13.177 -5.012 -32.550 1.00 56.31 170 HIS A O 1
ATOM 1364 N N . SER A 1 171 ? 13.423 -3.750 -30.712 1.00 57.94 171 SER A N 1
ATOM 1365 C CA . SER A 1 171 ? 14.859 -4.087 -30.488 1.00 57.94 171 SER A CA 1
ATOM 1366 C C . SER A 1 171 ? 15.220 -4.640 -29.099 1.00 57.94 171 SER A C 1
ATOM 1368 O O . SER A 1 171 ? 14.582 -4.340 -28.097 1.00 57.94 171 SER A O 1
ATOM 1370 N N . ASP A 1 172 ? 16.323 -5.386 -29.045 1.00 51.47 172 ASP A N 1
ATOM 1371 C CA . ASP A 1 172 ? 16.936 -6.076 -27.899 1.00 51.47 172 ASP A CA 1
ATOM 1372 C C . ASP A 1 172 ? 17.715 -5.162 -26.907 1.00 51.47 172 ASP A C 1
ATOM 1374 O O . ASP A 1 172 ? 18.379 -5.656 -26.000 1.00 51.47 172 ASP A O 1
ATOM 1378 N N . LYS A 1 173 ? 17.608 -3.823 -27.021 1.00 50.53 173 LYS A N 1
ATOM 1379 C CA . LYS A 1 173 ? 18.268 -2.789 -26.169 1.00 50.53 173 LYS A CA 1
ATOM 1380 C C . LYS A 1 173 ? 17.368 -2.140 -25.107 1.00 50.53 173 LYS A C 1
ATOM 1382 O O . LYS A 1 173 ? 17.656 -1.059 -24.598 1.00 50.53 173 LYS A O 1
ATOM 1387 N N . GLN A 1 174 ? 16.244 -2.759 -24.831 1.00 47.97 174 GLN A N 1
ATOM 1388 C CA . GLN A 1 174 ? 15.239 -2.265 -23.907 1.00 47.97 174 GLN A CA 1
ATOM 1389 C C . GLN A 1 174 ? 15.622 -2.615 -22.456 1.00 47.97 174 GLN A C 1
ATOM 1391 O O . GLN A 1 174 ? 16.205 -3.666 -22.191 1.00 47.97 174 GLN A O 1
ATOM 1396 N N . LEU A 1 175 ? 15.345 -1.694 -21.538 1.00 48.19 175 LEU A N 1
ATOM 1397 C CA . LEU A 1 175 ? 15.781 -1.692 -20.145 1.00 48.19 175 LEU A CA 1
ATOM 1398 C C . LEU A 1 175 ? 14.646 -2.259 -19.234 1.00 48.19 175 LEU A C 1
ATOM 1400 O O . LEU A 1 175 ? 13.625 -2.710 -19.763 1.00 48.19 175 LEU A O 1
ATOM 1404 N N . PRO A 1 176 ? 14.816 -2.334 -17.894 1.00 51.81 176 PRO A N 1
ATOM 1405 C CA . PRO A 1 176 ? 15.997 -1.913 -17.153 1.00 51.81 176 PRO A CA 1
ATOM 1406 C C . PRO A 1 176 ? 17.117 -2.939 -17.225 1.00 51.81 176 PRO A C 1
ATOM 1408 O O . PRO A 1 176 ? 16.899 -4.144 -17.319 1.00 51.81 176 PRO A O 1
ATOM 1411 N N . ALA A 1 177 ? 18.339 -2.422 -17.097 1.00 56.16 177 ALA A N 1
ATOM 1412 C CA . ALA A 1 177 ? 19.593 -3.133 -16.879 1.00 56.16 177 ALA A CA 1
ATOM 1413 C C . ALA A 1 177 ? 20.145 -2.753 -15.490 1.00 56.16 177 ALA A C 1
ATOM 1415 O O . ALA A 1 177 ? 19.781 -1.723 -14.928 1.00 56.16 177 ALA A O 1
ATOM 1416 N N . ARG A 1 178 ? 21.000 -3.625 -14.932 1.00 47.12 178 ARG A N 1
ATOM 1417 C CA . ARG A 1 178 ? 21.475 -3.669 -13.525 1.00 47.12 178 ARG A CA 1
ATOM 1418 C C . ARG A 1 178 ? 22.080 -2.355 -12.978 1.00 47.12 178 ARG A C 1
ATOM 1420 O O . ARG A 1 178 ? 22.775 -1.656 -13.703 1.00 47.12 178 ARG A O 1
ATOM 1427 N N . SER A 1 179 ? 21.888 -2.096 -11.672 1.00 55.38 179 SER A N 1
ATOM 1428 C CA . SER A 1 179 ? 22.373 -0.905 -10.928 1.00 55.38 179 SER A CA 1
ATOM 1429 C C . SER A 1 179 ? 23.459 -1.228 -9.871 1.00 55.38 179 SER A C 1
ATOM 1431 O O . SER A 1 179 ? 23.385 -2.293 -9.257 1.00 55.38 179 SER A O 1
ATOM 1433 N N . ASP A 1 180 ? 24.375 -0.275 -9.600 1.00 52.28 180 ASP A N 1
ATOM 1434 C CA . ASP A 1 180 ? 25.499 -0.342 -8.625 1.00 52.28 180 ASP A CA 1
ATOM 1435 C C . ASP A 1 180 ? 25.179 0.236 -7.216 1.00 52.28 180 ASP A C 1
ATOM 1437 O O . ASP A 1 180 ? 26.077 0.517 -6.419 1.00 52.28 180 ASP A O 1
ATOM 1441 N N . PHE A 1 181 ? 23.906 0.466 -6.882 1.00 55.91 181 PHE A N 1
ATOM 1442 C CA . PHE A 1 181 ? 23.507 1.018 -5.578 1.00 55.91 181 PHE A CA 1
ATOM 1443 C C . PHE A 1 181 ? 23.738 0.028 -4.418 1.00 55.91 181 PHE A C 1
ATOM 1445 O O . PHE A 1 181 ? 23.299 -1.121 -4.476 1.00 55.91 181 PHE A O 1
ATOM 1452 N N . VAL A 1 182 ? 24.346 0.488 -3.314 1.00 53.59 182 VAL A N 1
ATOM 1453 C CA . VAL A 1 182 ? 24.397 -0.274 -2.051 1.00 53.59 182 VAL A CA 1
ATOM 1454 C C . VAL A 1 182 ? 23.163 0.063 -1.217 1.00 53.59 182 VAL A C 1
ATOM 1456 O O . VAL A 1 182 ? 23.029 1.170 -0.696 1.00 53.59 182 VAL A O 1
ATOM 1459 N N . TYR A 1 183 ? 22.258 -0.901 -1.082 1.00 60.12 183 TYR A N 1
ATOM 1460 C CA . TYR A 1 183 ? 21.060 -0.779 -0.256 1.00 60.12 183 TYR A CA 1
ATOM 1461 C C . TYR A 1 183 ? 21.359 -1.203 1.192 1.00 60.12 183 TYR A C 1
ATOM 1463 O O . TYR A 1 183 ? 21.746 -2.343 1.433 1.00 60.12 183 TYR A O 1
ATOM 1471 N N . TYR A 1 184 ? 21.148 -0.307 2.167 1.00 68.81 184 TYR A N 1
ATOM 1472 C CA . TYR A 1 184 ? 21.220 -0.636 3.608 1.00 68.81 184 TYR A CA 1
ATOM 1473 C C . TYR A 1 184 ? 19.981 -1.383 4.119 1.00 68.81 184 TYR A C 1
ATOM 1475 O O . TYR A 1 184 ? 20.002 -1.997 5.181 1.00 68.81 184 TYR A O 1
ATOM 1483 N N . GLY A 1 185 ? 18.903 -1.320 3.347 1.00 71.31 185 GLY A N 1
ATOM 1484 C CA . GLY A 1 185 ? 17.677 -2.072 3.523 1.00 71.31 185 GLY A CA 1
ATOM 1485 C C . GLY A 1 185 ? 17.000 -2.170 2.164 1.00 71.31 185 GLY A C 1
ATOM 1486 O O . GLY A 1 185 ? 17.068 -1.237 1.363 1.00 71.31 185 GLY A O 1
ATOM 1487 N N . ALA A 1 186 ? 16.394 -3.315 1.892 1.00 72.06 186 ALA A N 1
ATOM 1488 C CA . ALA A 1 186 ? 15.651 -3.562 0.669 1.00 72.06 186 ALA A CA 1
ATOM 1489 C C . ALA A 1 186 ? 14.386 -4.352 1.003 1.00 72.06 186 ALA A C 1
ATOM 1491 O O . ALA A 1 186 ? 14.256 -4.921 2.087 1.00 72.06 186 ALA A O 1
ATOM 1492 N N . HIS A 1 187 ? 13.465 -4.383 0.055 1.00 81.88 187 HIS A N 1
ATOM 1493 C CA . HIS A 1 187 ? 12.270 -5.212 0.082 1.00 81.88 187 HIS A CA 1
ATOM 1494 C C . HIS A 1 187 ? 12.114 -5.878 -1.293 1.00 81.88 187 HIS A C 1
ATOM 1496 O O . HIS A 1 187 ? 12.925 -5.647 -2.192 1.00 81.88 187 HIS A O 1
ATOM 1502 N N . GLY A 1 188 ? 11.113 -6.738 -1.460 1.00 71.31 188 GLY A N 1
ATOM 1503 C CA . GLY A 1 188 ? 10.994 -7.620 -2.626 1.00 71.31 188 GLY A CA 1
ATOM 1504 C C . GLY A 1 188 ? 11.382 -9.070 -2.337 1.00 71.31 188 GLY A C 1
ATOM 1505 O O . GLY A 1 188 ? 11.281 -9.910 -3.226 1.00 71.31 188 GLY A O 1
ATOM 1506 N N . TYR A 1 189 ? 11.794 -9.369 -1.102 1.00 74.31 189 TYR A N 1
ATOM 1507 C CA . TYR A 1 189 ? 12.080 -10.722 -0.637 1.00 74.31 189 TYR A CA 1
ATOM 1508 C C . TYR A 1 189 ? 10.801 -11.552 -0.469 1.00 74.31 189 TYR A C 1
ATOM 1510 O O . TYR A 1 189 ? 9.681 -11.049 -0.621 1.00 74.31 189 TYR A O 1
ATOM 1518 N N . ASP A 1 190 ? 10.997 -12.828 -0.145 1.00 76.19 190 ASP A N 1
ATOM 1519 C CA . ASP A 1 190 ? 9.934 -13.778 0.170 1.00 76.19 190 ASP A CA 1
ATOM 1520 C C . ASP A 1 190 ? 8.933 -13.172 1.180 1.00 76.19 190 ASP A C 1
ATOM 1522 O O . ASP A 1 190 ? 9.363 -12.659 2.223 1.00 76.19 190 ASP A O 1
ATOM 1526 N N . PRO A 1 191 ? 7.615 -13.196 0.892 1.00 82.06 191 PRO A N 1
ATOM 1527 C CA . PRO A 1 191 ? 6.598 -12.657 1.781 1.00 82.06 191 PRO A CA 1
ATOM 1528 C C . PRO A 1 191 ? 6.624 -13.263 3.177 1.00 82.06 191 PRO A C 1
ATOM 1530 O O . PRO A 1 191 ? 6.207 -12.579 4.110 1.00 82.06 191 PRO A O 1
ATOM 1533 N N . ASP A 1 192 ? 7.098 -14.503 3.344 1.00 84.75 192 ASP A N 1
ATOM 1534 C CA . ASP A 1 192 ? 7.175 -15.200 4.629 1.00 84.75 192 ASP A CA 1
ATOM 1535 C C . ASP A 1 192 ? 8.248 -14.656 5.566 1.00 84.75 192 ASP A C 1
ATOM 1537 O O . ASP A 1 192 ? 8.133 -14.810 6.785 1.00 84.75 192 ASP A O 1
ATOM 1541 N N . VAL A 1 193 ? 9.233 -13.929 5.039 1.00 83.12 193 VAL A N 1
ATOM 1542 C CA . VAL A 1 193 ? 10.219 -13.240 5.869 1.00 83.12 193 VAL A CA 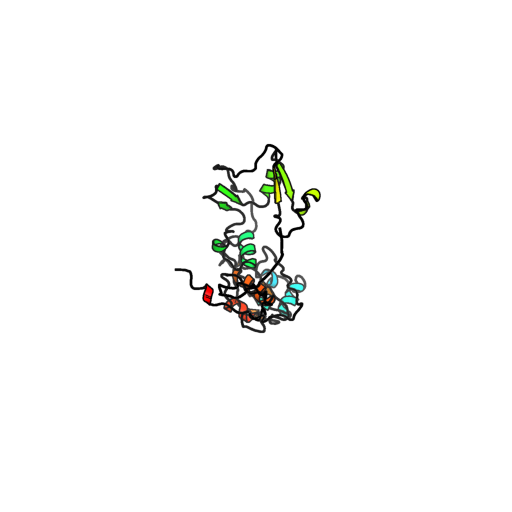1
ATOM 1543 C C . VAL A 1 193 ? 9.510 -12.193 6.727 1.00 83.12 193 VAL A C 1
ATOM 1545 O O . VAL A 1 193 ? 8.808 -11.314 6.226 1.00 83.12 193 VAL A O 1
ATOM 1548 N N . GLN A 1 194 ? 9.731 -12.262 8.044 1.00 92.31 194 GLN A N 1
ATOM 1549 C CA . GLN A 1 194 ? 9.085 -11.380 9.023 1.00 92.31 194 GLN A CA 1
ATOM 1550 C C . GLN A 1 194 ? 9.302 -9.891 8.703 1.00 92.31 194 GLN A C 1
ATOM 1552 O O . GLN A 1 194 ? 8.433 -9.063 8.974 1.00 92.31 194 GLN A O 1
ATOM 1557 N N . ASP A 1 195 ? 10.437 -9.555 8.084 1.00 90.81 195 ASP A N 1
ATOM 1558 C CA . ASP A 1 195 ? 10.763 -8.183 7.712 1.00 90.81 195 ASP A CA 1
ATOM 1559 C C . ASP A 1 195 ? 9.925 -7.618 6.560 1.00 90.81 195 ASP A C 1
ATOM 1561 O O . ASP A 1 195 ? 9.819 -6.400 6.435 1.00 90.81 195 ASP A O 1
ATOM 1565 N N . MET A 1 196 ? 9.299 -8.475 5.748 1.00 93.00 196 MET A N 1
ATOM 1566 C CA . MET A 1 196 ? 8.449 -8.060 4.626 1.00 93.00 196 MET A CA 1
ATOM 1567 C C . MET A 1 196 ? 7.004 -7.789 5.044 1.00 93.00 196 MET A C 1
ATOM 1569 O O . MET A 1 196 ? 6.216 -7.269 4.253 1.00 93.00 196 MET A O 1
ATOM 1573 N N . LYS A 1 197 ? 6.626 -8.127 6.281 1.00 97.19 197 LYS A N 1
ATOM 1574 C CA . LYS A 1 197 ? 5.254 -7.940 6.747 1.00 97.19 197 LYS A CA 1
ATOM 1575 C C . LYS A 1 197 ? 4.958 -6.455 6.972 1.00 97.19 197 LYS A C 1
ATOM 1577 O O . LYS A 1 197 ? 5.749 -5.734 7.587 1.00 97.19 197 LYS A O 1
ATOM 1582 N N . GLY A 1 198 ? 3.796 -6.009 6.504 1.00 96.44 198 GLY A N 1
ATOM 1583 C CA . GLY A 1 198 ? 3.359 -4.618 6.605 1.00 96.44 198 GLY A CA 1
ATOM 1584 C C . GLY A 1 198 ? 2.354 -4.377 7.729 1.00 96.44 198 GLY A C 1
ATOM 1585 O O . GLY A 1 198 ? 2.050 -5.253 8.544 1.00 96.44 198 GLY A O 1
ATOM 1586 N N . ILE A 1 199 ? 1.806 -3.165 7.756 1.00 96.56 199 ILE A N 1
ATOM 1587 C CA . ILE A 1 199 ? 0.774 -2.751 8.709 1.00 96.56 199 ILE A CA 1
ATOM 1588 C C . ILE A 1 199 ? -0.621 -2.706 8.079 1.00 96.56 199 ILE A C 1
ATOM 1590 O O . ILE A 1 199 ? -0.787 -2.409 6.898 1.00 96.56 199 ILE A O 1
ATOM 1594 N N . PHE A 1 200 ? -1.645 -2.911 8.909 1.00 97.62 200 PHE A N 1
ATOM 1595 C CA . PHE A 1 200 ? -3.024 -2.548 8.595 1.00 97.62 200 PHE A CA 1
ATOM 1596 C C . PHE A 1 200 ? -3.706 -2.001 9.843 1.00 97.62 200 PHE A C 1
ATOM 1598 O O . PHE A 1 200 ? -3.722 -2.649 10.891 1.00 97.62 200 PHE A O 1
ATOM 1605 N N . PHE A 1 201 ? -4.287 -0.813 9.702 1.00 97.31 201 PHE A N 1
ATOM 1606 C CA . PHE A 1 201 ? -5.069 -0.140 10.727 1.00 97.31 201 PHE A CA 1
ATOM 1607 C C . PHE A 1 201 ? -6.350 0.384 10.101 1.00 97.31 201 PHE A C 1
ATOM 1609 O O . PHE A 1 201 ? -6.325 0.958 9.012 1.00 97.31 201 PHE A O 1
ATOM 1616 N N . ALA A 1 202 ? -7.458 0.250 10.816 1.00 95.75 202 ALA A N 1
ATOM 1617 C CA . ALA A 1 202 ? -8.720 0.822 10.392 1.00 95.75 202 ALA A CA 1
ATOM 1618 C C . ALA A 1 202 ? -9.490 1.372 11.586 1.00 95.75 202 ALA A C 1
ATOM 1620 O O . ALA A 1 202 ? -9.451 0.836 12.689 1.00 95.75 202 ALA A O 1
ATOM 1621 N N . LYS A 1 203 ? -10.193 2.480 11.372 1.00 94.88 203 LYS A N 1
ATOM 1622 C CA . LYS A 1 203 ? -11.011 3.126 12.394 1.00 94.88 203 LYS A CA 1
ATOM 1623 C C . LYS A 1 203 ? -12.219 3.761 11.731 1.00 94.88 203 LYS A C 1
ATOM 1625 O O . LYS A 1 203 ? -12.082 4.501 10.762 1.00 94.88 203 LYS A O 1
ATOM 1630 N N . GLY A 1 204 ? -13.392 3.527 12.301 1.00 92.44 204 GLY A N 1
ATOM 1631 C CA . GLY A 1 204 ? -14.639 4.086 11.801 1.00 92.44 204 GLY A CA 1
ATOM 1632 C C . GLY A 1 204 ? -15.848 3.330 12.342 1.00 92.44 204 GLY A C 1
ATOM 1633 O O . GLY A 1 204 ? -15.676 2.370 13.087 1.00 92.44 204 GLY A O 1
ATOM 1634 N N . PRO A 1 205 ? -17.067 3.751 11.974 1.00 91.19 205 PRO A N 1
ATOM 1635 C CA . PRO A 1 205 ? -18.305 3.134 12.454 1.00 91.19 205 PRO A CA 1
ATOM 1636 C C . PRO A 1 205 ? -18.472 1.666 12.030 1.00 91.19 205 PRO A C 1
ATOM 1638 O O . PRO A 1 205 ? -19.133 0.918 12.741 1.00 91.19 205 PRO A O 1
ATOM 1641 N N . ALA A 1 206 ? -17.857 1.251 10.918 1.00 91.38 206 ALA A N 1
ATOM 1642 C CA . ALA A 1 206 ? -17.902 -0.132 10.441 1.00 91.38 206 ALA A CA 1
ATOM 1643 C C . ALA A 1 206 ? -16.995 -1.086 11.247 1.00 91.38 206 ALA A C 1
ATOM 1645 O O . ALA A 1 206 ? -17.239 -2.292 11.282 1.00 91.38 206 ALA A O 1
ATOM 1646 N N . PHE A 1 207 ? -15.949 -0.564 11.893 1.00 94.31 207 PHE A N 1
ATOM 1647 C CA . PHE A 1 207 ? -14.887 -1.362 12.506 1.00 94.31 207 PHE A CA 1
ATOM 1648 C C . PHE A 1 207 ? -15.081 -1.532 14.015 1.00 94.31 207 PHE A C 1
ATOM 1650 O O . PHE A 1 207 ? -15.612 -0.650 14.695 1.00 94.31 207 PHE A O 1
ATOM 1657 N N . GLN A 1 208 ? -14.607 -2.656 14.554 1.00 94.31 208 GLN A N 1
ATOM 1658 C CA . GLN A 1 208 ? -14.510 -2.858 16.001 1.00 94.31 208 GLN A CA 1
ATOM 1659 C C . GLN A 1 208 ? -13.525 -1.847 16.625 1.00 94.31 208 GLN A C 1
ATOM 1661 O O . GLN A 1 208 ? -12.770 -1.167 15.929 1.00 94.31 208 GLN A O 1
ATOM 1666 N N . LYS A 1 209 ? -13.535 -1.718 17.955 1.00 95.50 209 LYS A N 1
ATOM 1667 C CA . LYS A 1 209 ? -12.650 -0.798 18.689 1.00 95.50 209 LYS A CA 1
ATOM 1668 C C . LYS A 1 209 ? -11.760 -1.574 19.647 1.00 95.50 209 LYS A C 1
ATOM 1670 O O . LYS A 1 209 ? -12.261 -2.435 20.363 1.00 95.50 209 LYS A O 1
ATOM 1675 N N . GLY A 1 210 ? -10.476 -1.234 19.701 1.00 95.44 210 GLY A N 1
ATOM 1676 C CA . GLY A 1 210 ? -9.529 -1.846 20.631 1.00 95.44 210 GLY A CA 1
ATOM 1677 C C . GLY A 1 210 ? -9.134 -3.277 20.268 1.00 95.44 210 GLY A C 1
ATOM 1678 O O . GLY A 1 210 ? -8.693 -4.007 21.151 1.00 95.44 210 GLY A O 1
ATOM 1679 N N . LYS A 1 211 ? -9.331 -3.710 19.013 1.00 94.94 211 LYS A N 1
ATOM 1680 C CA . LYS A 1 211 ? -9.135 -5.112 18.613 1.00 94.94 211 LYS A CA 1
ATOM 1681 C C . LYS A 1 211 ? -7.888 -5.286 17.754 1.00 94.94 211 LYS A C 1
ATOM 1683 O O . LYS A 1 211 ? -7.699 -4.586 16.760 1.00 94.94 211 LYS A O 1
ATOM 1688 N N . ILE A 1 212 ? -7.070 -6.266 18.123 1.00 96.38 212 ILE A N 1
ATOM 1689 C CA . ILE A 1 212 ? -6.019 -6.800 17.261 1.00 96.38 212 ILE A CA 1
ATOM 1690 C C . ILE A 1 212 ? -6.579 -8.063 16.607 1.00 96.38 212 ILE A C 1
ATOM 1692 O O . ILE A 1 212 ? -7.013 -8.970 17.314 1.00 96.38 212 ILE A O 1
ATOM 1696 N N . ILE A 1 213 ? -6.617 -8.093 15.278 1.00 97.19 213 ILE A N 1
ATOM 1697 C CA . ILE A 1 213 ? -7.084 -9.238 14.492 1.00 97.19 213 ILE A CA 1
ATOM 1698 C C . ILE A 1 213 ? -5.904 -10.053 13.968 1.00 97.19 213 ILE A C 1
ATOM 1700 O O . ILE A 1 213 ? -4.761 -9.582 13.936 1.00 97.19 213 ILE A O 1
ATOM 1704 N N . GLU A 1 214 ? -6.202 -11.274 13.541 1.00 97.81 214 GLU A N 1
ATOM 1705 C CA . GLU A 1 214 ? -5.255 -12.157 12.870 1.00 97.81 214 GLU A CA 1
ATOM 1706 C C . GLU A 1 214 ? -4.639 -11.512 11.614 1.00 97.81 214 GLU A C 1
ATOM 1708 O O . GLU A 1 214 ? -5.183 -10.538 11.084 1.00 97.81 214 GLU A O 1
ATOM 1713 N N . PRO A 1 215 ? -3.469 -11.994 11.154 1.00 97.88 215 PRO A N 1
ATOM 1714 C CA . PRO A 1 215 ? -2.859 -11.489 9.935 1.00 97.88 215 PRO A CA 1
ATOM 1715 C C . PRO A 1 215 ? -3.810 -11.550 8.739 1.00 97.88 215 PRO A C 1
ATOM 1717 O O . PRO A 1 215 ? -4.565 -12.507 8.581 1.00 97.88 215 PRO A O 1
ATOM 1720 N N . ILE A 1 216 ? -3.720 -10.540 7.879 1.00 98.12 216 ILE A N 1
ATOM 1721 C CA . ILE A 1 216 ? -4.499 -10.451 6.637 1.00 98.12 216 ILE A CA 1
ATOM 1722 C C . ILE A 1 216 ? -3.556 -10.424 5.436 1.00 98.12 216 ILE A C 1
ATOM 1724 O O . ILE A 1 216 ? -2.391 -10.052 5.577 1.00 98.12 216 ILE A O 1
ATOM 1728 N N . HIS A 1 217 ? -4.047 -10.744 4.245 1.00 97.75 217 HIS A N 1
ATOM 1729 C CA . HIS A 1 217 ? -3.293 -10.579 3.004 1.00 97.75 217 HIS A CA 1
ATOM 1730 C C . HIS A 1 217 ? -3.578 -9.214 2.376 1.00 97.75 217 HIS A C 1
ATOM 1732 O O . HIS A 1 217 ? -4.665 -8.656 2.519 1.00 97.75 217 HIS A O 1
ATOM 1738 N N . VAL A 1 218 ? -2.616 -8.670 1.629 1.00 96.75 218 VAL A N 1
ATOM 1739 C CA . VAL A 1 218 ? -2.803 -7.388 0.921 1.00 96.75 218 VAL A CA 1
ATOM 1740 C C . VAL A 1 218 ? -3.980 -7.410 -0.062 1.00 96.75 218 VAL A C 1
ATOM 1742 O O . VAL A 1 218 ? -4.664 -6.400 -0.207 1.00 96.75 218 VAL A O 1
ATOM 1745 N N . VAL A 1 219 ? -4.286 -8.566 -0.662 1.00 97.19 219 VAL A N 1
ATOM 1746 C CA . VAL A 1 219 ? -5.462 -8.752 -1.535 1.00 97.19 219 VAL A CA 1
ATOM 1747 C C . VAL A 1 219 ? -6.797 -8.667 -0.784 1.00 97.19 219 VAL A C 1
ATOM 1749 O O . VAL A 1 219 ? -7.818 -8.327 -1.380 1.00 97.19 219 VAL A O 1
ATOM 1752 N N . ASP A 1 220 ? -6.804 -8.896 0.533 1.00 98.06 220 ASP A N 1
ATOM 1753 C CA . ASP A 1 220 ? -8.009 -8.785 1.362 1.00 98.06 220 ASP A CA 1
ATOM 1754 C C . ASP A 1 220 ? -8.413 -7.320 1.598 1.00 98.06 220 ASP A C 1
ATOM 1756 O O . ASP A 1 220 ? -9.537 -7.037 2.015 1.00 98.06 220 ASP A O 1
ATOM 1760 N N . VAL A 1 221 ? -7.519 -6.360 1.340 1.00 97.50 221 VAL A N 1
ATOM 1761 C CA . VAL A 1 221 ? -7.792 -4.938 1.592 1.00 97.50 221 VAL A CA 1
ATOM 1762 C C . VAL A 1 221 ? -8.855 -4.401 0.635 1.00 97.50 221 VAL A C 1
ATOM 1764 O O . VAL A 1 221 ? -9.722 -3.645 1.064 1.00 97.50 221 VAL A O 1
ATOM 1767 N N . TYR A 1 222 ? -8.872 -4.830 -0.627 1.00 96.88 222 TYR A N 1
ATOM 1768 C CA . TYR A 1 222 ? -9.856 -4.362 -1.608 1.00 96.88 222 TYR A CA 1
ATOM 1769 C C . TYR A 1 222 ? -11.304 -4.582 -1.157 1.00 96.88 222 TYR A C 1
ATOM 1771 O O . TYR A 1 222 ? -12.105 -3.647 -1.151 1.00 96.88 222 TYR A O 1
ATOM 1779 N N . GLN A 1 223 ? -11.623 -5.797 -0.706 1.00 94.56 223 GLN A N 1
ATOM 1780 C CA . GLN A 1 223 ? -12.957 -6.143 -0.208 1.00 94.56 223 GLN A CA 1
ATOM 1781 C C . GLN A 1 223 ? -13.316 -5.396 1.091 1.00 94.56 223 GLN A C 1
ATOM 1783 O O . GLN A 1 223 ? -14.488 -5.118 1.335 1.00 94.56 223 GLN A O 1
ATOM 1788 N N . VAL A 1 224 ? -12.328 -5.003 1.909 1.00 95.12 224 VAL A N 1
ATOM 1789 C CA . VAL A 1 224 ? -12.555 -4.103 3.054 1.00 95.12 224 VAL A CA 1
ATOM 1790 C C . VAL A 1 224 ? -12.992 -2.724 2.561 1.00 95.12 224 VAL A C 1
ATOM 1792 O O . VAL A 1 224 ? -13.968 -2.171 3.071 1.00 95.12 224 VAL A O 1
ATOM 1795 N N . LEU A 1 225 ? -12.301 -2.168 1.559 1.00 94.44 225 LEU A N 1
ATOM 1796 C CA . LEU A 1 225 ? -12.620 -0.851 1.002 1.00 94.44 225 LEU A CA 1
ATOM 1797 C C . LEU A 1 225 ? -14.019 -0.842 0.369 1.00 94.44 225 LEU A C 1
ATOM 1799 O O . LEU A 1 225 ? -14.815 0.054 0.655 1.00 94.44 225 LEU A O 1
ATOM 1803 N N . THR A 1 226 ? -14.343 -1.842 -0.456 1.00 92.12 226 THR A N 1
ATOM 1804 C CA . THR A 1 226 ? -15.653 -1.934 -1.119 1.00 92.12 226 THR A CA 1
ATOM 1805 C C . THR A 1 226 ? -16.780 -2.153 -0.114 1.00 92.12 226 THR A C 1
ATOM 1807 O O . THR A 1 226 ? -17.799 -1.469 -0.207 1.00 92.12 226 THR A O 1
ATOM 1810 N N . HIS A 1 227 ? -16.579 -2.997 0.903 1.00 90.38 227 HIS A N 1
ATOM 1811 C CA . HIS A 1 227 ? -17.560 -3.213 1.965 1.00 90.38 227 HIS A CA 1
ATOM 1812 C C . HIS A 1 227 ? -17.856 -1.929 2.754 1.00 90.38 227 HIS A C 1
ATOM 1814 O O . HIS A 1 227 ? -19.020 -1.567 2.935 1.00 90.38 227 HIS A O 1
ATOM 1820 N N . VAL A 1 228 ? -16.821 -1.186 3.167 1.00 90.94 228 VAL A N 1
ATOM 1821 C CA . VAL A 1 228 ? -16.988 0.086 3.897 1.00 90.94 228 VAL A CA 1
ATOM 1822 C C . VAL A 1 228 ? -17.716 1.135 3.056 1.00 90.94 228 VAL A C 1
ATOM 1824 O O . VAL A 1 228 ? -18.522 1.897 3.595 1.00 90.94 228 VAL A O 1
ATOM 1827 N N . LEU A 1 229 ? -17.450 1.167 1.747 1.00 88.06 229 LEU A N 1
ATOM 1828 C CA . LEU A 1 229 ? -18.093 2.074 0.795 1.00 88.06 229 LEU A CA 1
ATOM 1829 C C . LEU A 1 229 ? -19.492 1.613 0.350 1.00 88.06 229 LEU A C 1
ATOM 1831 O O . LEU A 1 229 ? -20.193 2.379 -0.312 1.00 88.06 229 LEU A O 1
ATOM 1835 N N . GLY A 1 230 ? -19.907 0.388 0.687 1.00 85.44 230 GLY A N 1
ATOM 1836 C CA . GLY A 1 230 ? -21.154 -0.203 0.197 1.00 85.44 230 GLY A CA 1
ATOM 1837 C C . GLY A 1 230 ? -21.161 -0.413 -1.322 1.00 85.44 230 GLY A C 1
ATOM 1838 O O . GLY A 1 230 ? -22.199 -0.232 -1.962 1.00 85.44 230 GLY A O 1
ATOM 1839 N N . LEU A 1 231 ? -20.001 -0.728 -1.902 1.00 85.44 231 LEU A N 1
ATOM 1840 C CA . LEU A 1 231 ? -19.830 -1.043 -3.319 1.00 85.44 231 LEU A CA 1
ATOM 1841 C C . LEU A 1 231 ? -19.838 -2.555 -3.525 1.00 85.44 231 LEU A C 1
ATOM 1843 O O . LEU A 1 231 ? -19.249 -3.294 -2.738 1.00 85.44 231 LEU A O 1
ATOM 1847 N N . THR A 1 232 ? -20.438 -3.004 -4.624 1.00 87.25 232 THR A N 1
ATOM 1848 C CA . THR A 1 232 ? -20.280 -4.385 -5.084 1.00 87.25 232 THR A CA 1
ATOM 1849 C C . THR A 1 232 ? -18.841 -4.579 -5.570 1.00 87.25 232 THR A C 1
ATOM 1851 O O . THR A 1 232 ? -18.419 -3.859 -6.484 1.00 87.25 232 THR A O 1
ATOM 1854 N N . PRO A 1 233 ? -18.068 -5.502 -4.973 1.00 88.88 233 PRO A N 1
ATOM 1855 C CA . PRO A 1 233 ? -16.716 -5.774 -5.433 1.00 88.88 233 PRO A CA 1
ATOM 1856 C C . PRO A 1 233 ? -16.725 -6.389 -6.840 1.00 88.88 233 PRO A C 1
ATOM 1858 O O . PRO A 1 233 ? -17.605 -7.176 -7.184 1.00 88.88 233 PRO A O 1
ATOM 1861 N N . GLN A 1 234 ? -15.732 -6.030 -7.653 1.00 92.44 234 GLN A N 1
ATOM 1862 C CA . GLN A 1 234 ? -15.387 -6.775 -8.869 1.00 92.44 234 GLN A CA 1
ATOM 1863 C C . GLN A 1 234 ? -14.633 -8.064 -8.496 1.00 92.44 234 GLN A C 1
ATOM 1865 O O . GLN A 1 234 ? -14.195 -8.176 -7.351 1.00 92.44 234 GLN A O 1
ATOM 1870 N N . PRO A 1 235 ? -14.451 -9.033 -9.416 1.00 93.81 235 PRO A N 1
ATOM 1871 C CA . PRO A 1 235 ? -13.683 -10.245 -9.130 1.00 93.81 235 PRO A CA 1
ATOM 1872 C C . PRO A 1 235 ? -12.300 -9.949 -8.524 1.00 93.81 235 PRO A C 1
ATOM 1874 O O . PRO A 1 235 ? -11.534 -9.145 -9.060 1.00 93.81 235 PRO A O 1
ATOM 1877 N N . HIS A 1 236 ? -11.999 -10.612 -7.407 1.00 95.19 236 HIS A N 1
ATOM 1878 C CA . HIS A 1 236 ? -10.771 -10.448 -6.627 1.00 95.19 236 HIS A CA 1
ATOM 1879 C C . HIS A 1 236 ? -10.356 -11.765 -5.958 1.00 95.19 236 HIS A C 1
ATOM 1881 O O . HIS A 1 236 ? -11.150 -12.699 -5.855 1.00 95.19 236 HIS A O 1
ATOM 1887 N N . ASN A 1 237 ? -9.127 -11.813 -5.443 1.00 96.12 237 ASN A N 1
ATOM 1888 C CA . ASN A 1 237 ? -8.551 -12.955 -4.727 1.00 96.12 237 ASN A CA 1
ATOM 1889 C C . ASN A 1 237 ? -8.641 -12.839 -3.194 1.00 96.12 237 ASN A C 1
ATOM 1891 O O . ASN A 1 237 ? -8.281 -13.776 -2.487 1.00 96.12 237 ASN A O 1
ATOM 1895 N N . GLY A 1 238 ? -9.112 -11.701 -2.669 1.00 95.56 238 GLY A N 1
ATOM 1896 C CA . GLY A 1 238 ? -9.348 -11.521 -1.234 1.00 95.56 238 GLY A CA 1
ATOM 1897 C C . GLY A 1 238 ? -10.293 -12.572 -0.629 1.00 95.56 238 GLY A C 1
ATOM 1898 O O . GLY A 1 238 ? -11.234 -13.029 -1.277 1.00 95.56 238 GLY A O 1
ATOM 1899 N N . THR A 1 239 ? -10.038 -12.940 0.626 1.00 95.69 239 THR A N 1
ATOM 1900 C CA . THR A 1 239 ? -10.810 -13.911 1.411 1.00 95.69 239 THR A CA 1
ATOM 1901 C C . THR A 1 239 ? -11.457 -13.222 2.607 1.00 95.69 239 THR A C 1
ATOM 1903 O O . THR A 1 239 ? -10.779 -12.678 3.480 1.00 95.69 239 THR A O 1
ATOM 1906 N N . TRP A 1 240 ? -12.790 -13.223 2.679 1.00 94.75 240 TRP A N 1
ATOM 1907 C CA . TRP A 1 240 ? -13.532 -12.485 3.713 1.00 94.75 240 TRP A CA 1
ATOM 1908 C C . TRP A 1 240 ? -13.204 -12.922 5.148 1.00 94.75 240 TRP A C 1
ATOM 1910 O O . TRP A 1 240 ? -13.108 -12.090 6.051 1.00 94.75 240 TRP A O 1
ATOM 1920 N N . ASN A 1 241 ? -12.954 -14.215 5.359 1.00 95.50 241 ASN A N 1
ATOM 1921 C CA . ASN A 1 241 ? -12.682 -14.763 6.688 1.00 95.50 241 ASN A CA 1
ATOM 1922 C C . ASN A 1 241 ? -11.447 -14.158 7.368 1.00 95.50 241 ASN A C 1
ATOM 1924 O O . ASN A 1 241 ? -11.408 -14.127 8.595 1.00 95.50 241 ASN A O 1
ATOM 1928 N N . HIS A 1 242 ? -10.473 -13.650 6.606 1.00 96.62 242 HIS A N 1
ATOM 1929 C C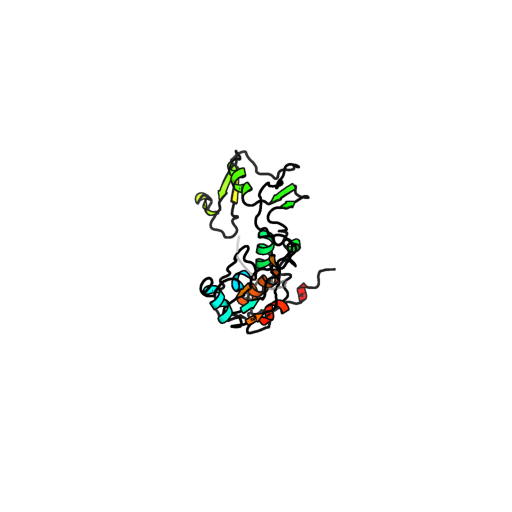A . HIS A 1 242 ? -9.302 -12.982 7.178 1.00 96.62 242 HIS A CA 1
ATOM 1930 C C . HIS A 1 242 ? -9.655 -11.621 7.800 1.00 96.62 242 HIS A C 1
ATOM 1932 O O . HIS A 1 242 ? -9.017 -11.191 8.755 1.00 96.62 242 HIS A O 1
ATOM 1938 N N . VAL A 1 243 ? -10.682 -10.936 7.281 1.00 96.12 243 VAL A N 1
ATOM 1939 C CA . VAL A 1 243 ? -11.018 -9.549 7.657 1.00 96.12 243 VAL A CA 1
ATOM 1940 C C . VAL A 1 243 ? -12.330 -9.415 8.423 1.00 96.12 243 VAL A C 1
ATOM 1942 O O . VAL A 1 243 ? -12.576 -8.362 9.005 1.00 96.12 243 VAL A O 1
ATOM 1945 N N . GLN A 1 244 ? -13.171 -10.452 8.465 1.00 94.81 244 GLN A N 1
ATOM 1946 C CA . GLN A 1 244 ? -14.490 -10.403 9.115 1.00 94.81 244 GLN A CA 1
ATOM 1947 C C . GLN A 1 244 ? -14.422 -9.922 10.573 1.00 94.81 244 GLN A C 1
ATOM 1949 O O . GLN A 1 244 ? -15.280 -9.171 11.034 1.00 94.81 244 GLN A O 1
ATOM 1954 N N . ASP A 1 245 ? -13.353 -10.293 11.283 1.00 95.25 245 ASP A N 1
ATOM 1955 C CA . ASP A 1 245 ? -13.131 -9.948 12.683 1.00 95.25 245 ASP A CA 1
ATOM 1956 C C . ASP A 1 245 ? -12.807 -8.470 12.912 1.00 95.25 245 ASP A C 1
ATOM 1958 O O . ASP A 1 245 ? -12.845 -8.003 14.054 1.00 95.25 245 ASP A O 1
ATOM 1962 N N . ALA A 1 246 ? -12.498 -7.724 11.850 1.00 95.31 246 ALA A N 1
ATOM 1963 C CA . ALA A 1 246 ? -12.279 -6.288 11.915 1.00 95.31 246 ALA A CA 1
ATOM 1964 C C . ALA A 1 246 ? -13.599 -5.507 12.044 1.00 95.31 246 ALA A C 1
ATOM 1966 O O . ALA A 1 246 ? -13.582 -4.366 12.510 1.00 95.31 246 ALA A O 1
ATOM 1967 N N . PHE A 1 247 ? -14.735 -6.096 11.658 1.00 94.06 247 PHE A N 1
ATOM 1968 C CA . PHE A 1 247 ? -16.016 -5.399 11.525 1.00 94.06 247 PHE A CA 1
ATOM 1969 C C . PHE A 1 247 ? -16.968 -5.645 12.694 1.00 94.06 247 PHE A C 1
ATOM 1971 O O . PHE A 1 247 ? -16.943 -6.697 13.331 1.00 94.06 247 PHE A O 1
ATOM 1978 N N . VAL A 1 248 ? -17.834 -4.665 12.975 1.00 90.75 248 VAL A N 1
ATOM 1979 C CA . VAL A 1 248 ? -18.933 -4.810 13.952 1.00 90.75 248 VAL A CA 1
ATOM 1980 C C . VAL A 1 248 ? -20.010 -5.765 13.424 1.00 90.75 248 VAL A C 1
ATOM 1982 O O . VAL A 1 248 ? -20.592 -6.524 14.194 1.00 90.75 248 VAL A O 1
ATOM 1985 N N . GLN A 1 249 ? -20.257 -5.743 12.112 1.00 82.81 249 GLN A N 1
ATOM 1986 C CA . GLN A 1 249 ? -21.108 -6.698 11.404 1.00 82.81 249 GLN A CA 1
ATOM 1987 C C . GLN A 1 249 ? -20.220 -7.562 10.509 1.00 82.81 249 GLN A C 1
ATOM 1989 O O . GLN A 1 249 ? -19.590 -7.055 9.589 1.00 82.81 249 GLN A O 1
ATOM 1994 N N . SER A 1 250 ? -20.153 -8.861 10.786 1.00 71.62 250 SER A N 1
ATOM 1995 C CA . SER A 1 250 ? -19.206 -9.781 10.145 1.00 71.62 250 SER A CA 1
ATOM 1996 C C . SER A 1 250 ? -19.645 -10.290 8.765 1.00 71.62 250 SER A C 1
ATOM 1998 O O . SER A 1 250 ? -18.937 -11.094 8.166 1.00 71.62 250 SER A O 1
ATOM 2000 N N . THR A 1 251 ? -20.793 -9.857 8.237 1.00 71.56 251 THR A N 1
ATOM 2001 C CA . THR A 1 251 ? -21.325 -10.333 6.949 1.00 71.56 251 THR A CA 1
ATOM 2002 C C . THR A 1 251 ? -20.825 -9.465 5.786 1.00 71.56 251 THR A C 1
ATOM 2004 O O . THR A 1 251 ? -20.977 -8.244 5.855 1.00 71.56 251 THR A O 1
ATOM 2007 N N . PRO A 1 252 ? -20.284 -10.048 4.698 1.00 65.69 252 PRO A N 1
ATOM 2008 C CA . PRO A 1 252 ? -19.845 -9.279 3.536 1.00 65.69 252 PRO A CA 1
ATOM 2009 C C . PRO A 1 252 ? -21.022 -8.596 2.827 1.00 65.69 252 PRO A C 1
ATOM 2011 O O . PRO A 1 252 ? -22.170 -9.043 2.894 1.00 65.69 252 PRO A O 1
ATOM 2014 N N . ALA A 1 253 ? -20.735 -7.510 2.107 1.00 57.84 253 ALA A N 1
ATOM 2015 C CA . ALA A 1 253 ? -21.731 -6.854 1.264 1.00 57.84 253 ALA A CA 1
ATOM 2016 C C . ALA A 1 253 ? -21.969 -7.740 0.029 1.00 57.84 253 ALA A C 1
ATOM 2018 O O . ALA A 1 253 ? -21.097 -7.822 -0.825 1.00 57.84 253 ALA A O 1
ATOM 2019 N N . THR A 1 254 ? -23.101 -8.455 0.012 1.00 53.75 254 THR A N 1
ATOM 2020 C CA . THR A 1 254 ? -23.612 -9.347 -1.054 1.00 53.75 254 THR A CA 1
ATOM 2021 C C . THR A 1 254 ? -22.553 -9.886 -2.029 1.00 53.75 254 THR A C 1
ATOM 2023 O O . THR A 1 254 ? -22.289 -9.280 -3.067 1.00 53.75 254 THR A O 1
ATOM 2026 N N . HIS A 1 255 ? -21.997 -11.056 -1.706 1.00 47.75 255 HIS A N 1
ATOM 2027 C CA . HIS A 1 255 ? -21.300 -11.917 -2.662 1.00 47.75 255 HIS A CA 1
ATOM 2028 C C . HIS A 1 255 ? -22.317 -12.492 -3.659 1.00 47.75 255 HIS A C 1
ATOM 2030 O O . HIS A 1 255 ? -23.285 -13.127 -3.246 1.00 47.75 255 HIS A O 1
ATOM 2036 N N . ASP A 1 256 ? -22.093 -12.307 -4.959 1.00 43.16 256 ASP A N 1
ATOM 2037 C CA . ASP A 1 256 ? -22.706 -13.165 -5.974 1.00 43.16 256 ASP A CA 1
ATOM 2038 C C . ASP A 1 256 ? -21.790 -14.386 -6.165 1.00 43.16 256 ASP A C 1
ATOM 2040 O O . ASP A 1 256 ? -20.733 -14.307 -6.792 1.00 43.16 256 ASP A O 1
ATOM 2044 N N . GLU A 1 257 ? -22.163 -15.516 -5.560 1.00 40.94 257 GLU A N 1
ATOM 2045 C CA . GLU A 1 257 ? -21.415 -16.784 -5.606 1.00 40.94 257 GLU A CA 1
ATOM 2046 C C . GLU A 1 257 ? -21.322 -17.394 -7.024 1.00 40.94 257 GLU A C 1
ATOM 2048 O O . GLU A 1 257 ? -20.640 -18.399 -7.235 1.00 40.94 257 GLU A O 1
ATOM 2053 N N . SER A 1 258 ? -21.979 -16.811 -8.033 1.00 36.03 258 SER A N 1
ATOM 2054 C CA . SER A 1 258 ? -21.977 -17.340 -9.403 1.00 36.03 258 SER A CA 1
ATOM 2055 C C . SER A 1 258 ? -20.645 -17.181 -10.155 1.00 36.03 258 SER A C 1
ATOM 2057 O O . SER A 1 258 ? -20.406 -17.916 -11.117 1.00 36.03 258 SER A O 1
ATOM 2059 N N . LEU A 1 259 ? -19.742 -16.301 -9.705 1.00 40.78 259 LEU A N 1
ATOM 2060 C CA . LEU A 1 259 ? -18.502 -15.963 -10.423 1.00 40.78 259 LEU A CA 1
ATOM 2061 C C . LEU A 1 259 ? -17.295 -16.876 -10.127 1.00 40.78 259 LEU A C 1
ATOM 2063 O O . LEU A 1 259 ? -16.289 -16.779 -10.823 1.00 40.78 259 LEU A O 1
ATOM 2067 N N . GLN A 1 260 ? -17.382 -17.813 -9.175 1.00 42.72 260 GLN A N 1
ATOM 2068 C CA . GLN A 1 260 ? -16.289 -18.765 -8.891 1.00 42.72 260 GLN A CA 1
ATOM 2069 C C . GLN A 1 260 ? -16.258 -19.999 -9.816 1.00 42.72 260 GLN A C 1
ATOM 2071 O O . GLN A 1 260 ? -15.364 -20.831 -9.707 1.00 42.72 260 GLN A O 1
ATOM 2076 N N . ARG A 1 261 ? -17.207 -20.144 -10.751 1.00 37.03 261 ARG A N 1
ATOM 2077 C CA . ARG A 1 261 ? -17.364 -21.375 -11.555 1.00 37.03 261 ARG A CA 1
ATOM 2078 C C . ARG A 1 261 ? -16.594 -21.445 -12.879 1.00 37.03 261 ARG A C 1
ATOM 2080 O O . ARG A 1 261 ? -16.865 -22.344 -13.666 1.00 37.03 261 ARG A O 1
ATOM 2087 N N . HIS A 1 262 ? -15.639 -20.553 -13.136 1.00 35.25 262 HIS A N 1
ATOM 2088 C CA . HIS A 1 262 ? -14.869 -20.575 -14.389 1.00 35.25 262 HIS A CA 1
ATOM 2089 C C . HIS A 1 262 ? -13.358 -20.518 -14.152 1.00 35.25 262 HIS A C 1
ATOM 2091 O O . HIS A 1 262 ? -12.684 -19.619 -14.640 1.00 35.25 262 HIS A O 1
ATOM 2097 N N . GLN A 1 263 ? -12.833 -21.499 -13.418 1.00 38.62 263 GLN A N 1
ATOM 2098 C CA . GLN A 1 263 ? -11.444 -21.942 -13.550 1.00 38.62 263 GLN A CA 1
ATOM 2099 C C . GLN A 1 263 ? -11.419 -23.479 -13.481 1.00 38.62 263 GLN A C 1
ATOM 2101 O O . GLN A 1 263 ? -11.483 -24.076 -12.408 1.00 38.62 263 GLN A O 1
ATOM 2106 N N . CYS A 1 264 ? -11.412 -24.100 -14.660 1.00 34.88 264 CYS A N 1
ATOM 2107 C CA . CYS A 1 264 ? -10.920 -25.449 -14.944 1.00 34.88 264 CYS A CA 1
ATOM 2108 C C . CYS A 1 264 ? -9.925 -25.314 -16.093 1.00 34.88 264 CYS A C 1
ATOM 2110 O O . CYS A 1 264 ? -10.193 -24.461 -16.974 1.00 34.88 264 CYS A O 1
#

InterPro domains:
  IPR002591 Type I phosphodiesterase/nucleotide pyrophosphatase/phosphate transferase [PF01663] (41-121)
  IPR017850 Alkaline-phosphatase-like, core domain superfamily [G3DSA:3.40.720.10] (25-125)
  IPR017850 Alkaline-phosphatase-like, core domain superfamily [G3DSA:3.40.720.10] (126-251)
  IPR017850 Alkaline-phosphatase-like, core domain superfamily [SSF53649] (32-121)
  IPR017850 Alkaline-phosphatase-like, core domain superfamily [SSF53649] (117-230)

Secondary structure (DSSP, 8-state):
----------------------------S----SS-TTPPP-----TT-BTTTTTSS-TTT-HHHHHHHHHSEEEEEEEPPSS--HHHHHHHHHH---HHHHS--SSSEEETTTTEEE-TTHHHHHHTT-TTEEEEEGGGS-GGG--TTSTT--SEEEEEPTT-------STT-S--------SS---S-TTSGGG-EEEEE-STTB-SSEEEPPEETTHHHHHHHHHHTPPPPS----HHHHGGGBSS-S-S---GGGGS---

Organism: Penaeus vannamei (NCBI:txid6689)

Radius of gyration: 27.34 Å; chains: 1; bounding box: 89×50×87 Å

Sequence (264 aa):
MKHRPSALLALVWAGMWGLVFATPVNNAHGRNPASPPGSKLLYIMLDGFRWDYVDLQSAAVLPGFTKFLKEGVRARWTHPLFPSLSYPTWTSLVTGQYAENHGVVGNYFYDSATKEEFSLFDVYASLMKMTGVNVYKHNDIPEKYHFKNNKYVHEIVVSAEKGNFVMASHSDKQLPARSDFVYYGAHGYDPDVQDMKGIFFAKGPAFQKGKIIEPIHVVDVYQVLTHVLGLTPQPHNGTWNHVQDAFVQSTPATHDESLQRHQC